Protein AF-A0A2Z5QW02-F1 (afdb_monomer)

Radius of gyration: 23.59 Å; Cα contacts (8 Å, |Δi|>4): 257; chains: 1; bounding box: 56×40×74 Å

Nearest PDB structures (foldseek):
  3ja6-assembly1_I  TM=2.446E-01  e=9.864E-01  Escherichia coli
  3zx6-assembly1_B  TM=2.345E-01  e=2.059E+00  Archaeoglobus fulgidus DSM 4304
  3ja6-assembly1_H  TM=1.864E-01  e=2.670E+00  Escherichia coli
  4wpe-assembly1_A-2  TM=1.603E-01  e=2.911E+00  Saccharomyces cerevisiae S288C

Solvent-accessible surface area (backbone atoms only — not comparable to full-atom values): 16163 Å² total; per-residue (Å²): 111,71,65,58,53,51,52,51,52,50,52,49,52,53,50,52,51,53,49,52,59,58,52,52,59,56,74,76,42,73,60,54,76,78,60,68,67,77,68,80,65,69,50,62,66,39,40,51,53,15,49,51,32,32,51,51,13,52,50,37,25,47,49,37,43,56,46,48,69,64,40,68,85,66,76,70,92,50,69,69,58,53,54,51,51,51,47,49,43,54,46,46,20,53,50,35,34,54,53,12,50,63,44,27,38,28,40,50,44,32,51,49,24,54,53,45,41,77,66,43,89,46,72,28,52,33,53,21,26,50,60,41,56,69,43,20,53,60,58,28,66,60,40,47,65,37,24,52,40,38,21,50,36,45,35,46,34,35,53,49,35,37,57,54,64,32,98,86,47,53,91,86,36,74,65,40,52,54,46,50,50,50,54,51,48,49,53,50,52,36,43,52,36,32,49,51,38,36,51,51,51,50,50,54,51,51,52,54,46,68,78,38,46,71,58,54,51,53,43,46,75,71,69,52,60,68,67,42,57,58,52,12,55,52,46,52,55,51,50,54,45,53,50,36,43,52,49,24,33,65,54,21,42,58,50,37,46,51,52,47,51,92,73,67,54,78,66,35,44,52,55,20,45,49,51,40,56,46,51,51,52,51,30,53,48,50,34,50,49,54,62,53,64,50,52,61,60,51,55,60,60,73,65,58,77,83,79,88,126

Foldseek 3Di:
DVVVVVVVVVVVVVVVVVVVVVVVVCVVPPPCVVPVPCPVPLPVVLLVQLVVLLVVLLVLLLVLVVCCVVCVVVPDDDPVVVVVSCCCSPVSSLVSNLSSLLSCLLNVQLVLLVVQCVVPPDPLSVLLSVVCNVGSNVLCVLQSLLLNLLLCLLQVLLVLLLVLPDPVHDVPDPSNVVSVVVNVVSLVSNLVSLVSSLVSLLVVVVVVCVVCVVVVVVVVVVPDDPVSVLSSSLCNNLVSNVVSSVVSNVSNNVSNCSNCVVVDDPPSNVVSNCSSVVSSVVSSVVSSVSSVVVVVVSVVVNPDDDDDD

Structure (mmCIF, N/CA/C/O backbone):
data_AF-A0A2Z5QW02-F1
#
_entry.id   AF-A0A2Z5QW02-F1
#
loop_
_atom_site.group_PDB
_atom_site.id
_atom_site.type_symbol
_atom_site.label_atom_id
_atom_site.label_alt_id
_atom_site.label_comp_id
_atom_site.label_asym_id
_atom_site.label_entity_id
_atom_site.label_seq_id
_atom_site.pdbx_PDB_ins_code
_atom_site.Cartn_x
_atom_site.Cartn_y
_atom_site.Cartn_z
_atom_site.occupancy
_atom_site.B_iso_or_equiv
_atom_site.auth_seq_id
_atom_site.auth_comp_id
_atom_site.auth_asym_id
_atom_site.auth_atom_id
_atom_site.pdbx_PDB_model_num
ATOM 1 N N . MET A 1 1 ? 27.392 -13.177 -2.350 1.00 58.38 1 MET A N 1
ATOM 2 C CA . MET A 1 1 ? 27.863 -13.243 -0.947 1.00 58.38 1 MET A CA 1
ATOM 3 C C . MET A 1 1 ? 28.277 -11.886 -0.362 1.00 58.38 1 MET A C 1
ATOM 5 O O . MET A 1 1 ? 27.680 -11.529 0.647 1.00 58.38 1 MET A O 1
ATOM 9 N N . PRO A 1 2 ? 29.176 -11.073 -0.962 1.00 77.62 2 PRO A N 1
ATOM 10 C CA . PRO 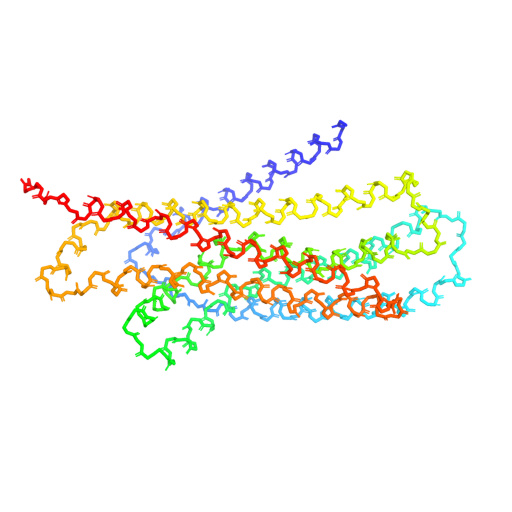A 1 2 ? 29.590 -9.795 -0.355 1.00 77.62 2 PRO A CA 1
ATOM 11 C C . PRO A 1 2 ? 28.457 -8.756 -0.275 1.00 77.62 2 PRO A C 1
ATOM 13 O O . PRO A 1 2 ? 28.342 -8.048 0.717 1.00 77.62 2 PRO A O 1
ATOM 16 N N . ILE A 1 3 ? 27.559 -8.732 -1.267 1.00 81.94 3 ILE A N 1
ATOM 17 C CA . ILE A 1 3 ? 26.395 -7.828 -1.291 1.00 81.94 3 ILE A CA 1
ATOM 18 C C . ILE A 1 3 ? 25.408 -8.142 -0.157 1.00 81.94 3 ILE A C 1
ATOM 20 O O . ILE A 1 3 ? 24.893 -7.231 0.480 1.00 81.94 3 ILE A O 1
ATOM 24 N N . VAL A 1 4 ? 25.182 -9.424 0.146 1.00 82.69 4 VAL A N 1
ATOM 25 C CA . VAL A 1 4 ? 24.254 -9.841 1.213 1.00 82.69 4 VAL A CA 1
ATOM 26 C C . VAL A 1 4 ? 24.798 -9.449 2.587 1.00 82.69 4 VAL A C 1
ATOM 28 O O . VAL A 1 4 ? 24.052 -8.934 3.415 1.00 82.69 4 VAL A O 1
ATOM 31 N N . LEU A 1 5 ? 26.106 -9.623 2.810 1.00 86.12 5 LEU A N 1
ATOM 32 C CA . LEU A 1 5 ? 26.769 -9.181 4.039 1.00 86.12 5 LEU A CA 1
ATOM 33 C C . LEU A 1 5 ? 26.753 -7.655 4.179 1.00 86.12 5 LEU A C 1
ATOM 35 O O . LEU A 1 5 ? 26.471 -7.152 5.263 1.00 86.12 5 LEU A O 1
ATOM 39 N N . ALA A 1 6 ? 26.987 -6.923 3.087 1.00 88.38 6 ALA A N 1
ATOM 40 C CA . ALA A 1 6 ? 26.898 -5.466 3.077 1.00 88.38 6 ALA A CA 1
ATOM 41 C C . ALA A 1 6 ? 25.475 -4.982 3.402 1.00 88.38 6 ALA A C 1
ATOM 43 O O . ALA A 1 6 ? 25.306 -4.139 4.281 1.00 88.38 6 ALA A O 1
ATOM 44 N N . CYS A 1 7 ? 24.445 -5.559 2.772 1.00 84.12 7 CYS A N 1
ATOM 45 C CA . CYS A 1 7 ? 23.048 -5.270 3.104 1.00 84.12 7 CYS A CA 1
ATOM 46 C C . CYS A 1 7 ? 22.738 -5.587 4.570 1.00 84.12 7 CYS A C 1
ATOM 48 O O . CYS A 1 7 ? 22.136 -4.762 5.252 1.00 84.12 7 CYS A O 1
ATOM 50 N N . GLY A 1 8 ? 23.194 -6.738 5.076 1.00 89.31 8 GLY A N 1
ATOM 51 C CA . GLY A 1 8 ? 23.021 -7.122 6.477 1.00 89.31 8 GLY A CA 1
ATOM 52 C C . GLY A 1 8 ? 23.637 -6.108 7.440 1.00 89.31 8 GLY A C 1
ATOM 53 O O . GLY A 1 8 ? 22.967 -5.661 8.369 1.00 89.31 8 GLY A O 1
ATOM 54 N N . LEU A 1 9 ? 24.876 -5.681 7.180 1.00 92.31 9 LEU A N 1
ATOM 55 C CA . LEU A 1 9 ? 25.580 -4.681 7.985 1.00 92.31 9 LEU A CA 1
ATOM 56 C C . LEU A 1 9 ? 24.867 -3.320 7.959 1.00 92.31 9 LEU A C 1
ATOM 58 O O . LEU A 1 9 ? 24.667 -2.710 9.009 1.00 92.31 9 LEU A O 1
ATOM 62 N N . VAL A 1 10 ? 24.423 -2.869 6.783 1.00 91.00 10 VAL A N 1
ATOM 63 C CA . VAL A 1 10 ? 23.661 -1.619 6.626 1.00 91.00 10 VAL A CA 1
ATOM 64 C C . VAL A 1 10 ? 22.346 -1.678 7.407 1.00 91.00 10 VAL A C 1
ATOM 66 O O . VAL A 1 10 ? 22.043 -0.753 8.161 1.00 91.00 10 VAL A O 1
ATOM 69 N N . CYS A 1 11 ? 21.589 -2.774 7.300 1.00 88.88 11 CYS A N 1
ATOM 70 C CA . CYS A 1 11 ? 20.364 -2.972 8.077 1.00 88.88 11 CYS A CA 1
ATOM 71 C C . CYS A 1 11 ? 20.628 -2.917 9.588 1.00 88.88 11 CYS A C 1
ATOM 73 O O . CYS A 1 11 ? 19.846 -2.315 10.325 1.00 88.88 11 CYS A O 1
ATOM 75 N N . LEU A 1 12 ? 21.740 -3.497 10.045 1.00 93.81 12 LEU A N 1
ATOM 76 C CA . LEU A 1 12 ? 22.132 -3.518 11.454 1.00 93.81 12 LEU A CA 1
ATOM 77 C C . LEU A 1 12 ? 22.456 -2.108 11.970 1.00 93.81 12 LEU A C 1
ATOM 79 O O . LEU A 1 12 ? 21.976 -1.716 13.033 1.00 93.81 12 LEU A O 1
ATOM 83 N N . ILE A 1 13 ? 23.183 -1.309 11.184 1.00 93.25 13 ILE A N 1
ATOM 84 C CA . ILE A 1 13 ? 23.493 0.093 11.508 1.00 93.25 13 ILE A CA 1
ATOM 85 C C . ILE A 1 13 ? 22.212 0.936 11.572 1.00 93.25 13 ILE A C 1
ATOM 87 O O . ILE A 1 13 ? 22.023 1.710 12.515 1.00 93.25 13 ILE A O 1
ATOM 91 N N . ILE A 1 14 ? 21.300 0.772 10.609 1.00 89.62 14 ILE A N 1
ATOM 92 C CA . ILE A 1 14 ? 20.012 1.485 10.592 1.00 89.62 14 ILE A CA 1
ATOM 93 C C . ILE A 1 14 ? 19.159 1.098 11.808 1.00 89.62 14 ILE A C 1
ATOM 95 O O . ILE A 1 14 ? 18.557 1.966 12.445 1.00 89.62 14 ILE A O 1
ATOM 99 N N . ALA A 1 15 ? 19.119 -0.187 12.165 1.00 89.38 15 ALA A N 1
ATOM 100 C CA . ALA A 1 15 ? 18.379 -0.664 13.330 1.00 89.38 15 ALA A CA 1
ATOM 101 C C . ALA A 1 15 ? 18.970 -0.120 14.640 1.00 89.38 15 ALA A C 1
ATOM 103 O O . ALA A 1 15 ? 18.229 0.380 15.490 1.00 89.38 15 ALA A O 1
ATOM 104 N N . ALA A 1 16 ? 20.298 -0.152 14.782 1.00 91.50 16 ALA A N 1
ATOM 105 C CA . ALA A 1 16 ? 20.999 0.357 15.956 1.00 91.50 16 ALA A CA 1
ATOM 106 C C . ALA A 1 16 ? 20.776 1.864 16.139 1.00 91.50 16 ALA A C 1
ATOM 108 O O . ALA A 1 16 ? 20.374 2.304 17.216 1.00 91.50 16 ALA A O 1
ATOM 109 N N . THR A 1 17 ? 20.956 2.652 15.075 1.00 91.69 17 THR A N 1
ATOM 110 C CA . THR A 1 17 ? 20.714 4.105 15.102 1.00 91.69 17 THR A CA 1
ATOM 111 C C . THR A 1 17 ? 19.248 4.428 15.395 1.00 91.69 17 THR A C 1
ATOM 113 O O . THR A 1 17 ? 18.969 5.257 16.259 1.00 91.69 17 THR A O 1
ATOM 116 N N . SER A 1 18 ? 18.298 3.723 14.774 1.00 86.19 18 SER A N 1
ATOM 117 C CA . SER A 1 18 ? 16.863 3.896 15.052 1.00 86.19 18 SER A CA 1
ATOM 118 C C . SER A 1 18 ? 16.505 3.592 16.510 1.00 86.19 18 SER A C 1
ATOM 120 O O . SER A 1 18 ? 15.711 4.318 17.111 1.00 86.19 18 SER A O 1
ATOM 122 N N . SER A 1 19 ? 17.107 2.551 17.096 1.00 87.00 19 SER A N 1
ATOM 123 C CA . SER A 1 19 ? 16.929 2.195 18.509 1.00 87.00 19 SER A CA 1
ATOM 124 C C . SER A 1 19 ? 17.503 3.266 19.441 1.00 87.00 19 SER A C 1
ATOM 126 O O . SER A 1 19 ? 16.819 3.714 20.360 1.00 87.00 19 SER A O 1
ATOM 128 N N . LEU A 1 20 ? 18.712 3.760 19.150 1.00 89.25 20 LEU A N 1
ATOM 129 C CA . LEU A 1 20 ? 19.366 4.842 19.896 1.00 89.25 20 LEU A CA 1
ATOM 130 C C . LEU A 1 20 ? 18.507 6.113 19.935 1.00 89.25 20 LEU A C 1
ATOM 132 O O . LEU A 1 20 ? 18.269 6.662 21.011 1.00 89.25 20 LEU A O 1
ATOM 136 N N . PHE A 1 21 ? 17.990 6.557 18.786 1.00 83.75 21 PHE A N 1
ATOM 137 C CA . PHE A 1 21 ? 17.092 7.716 18.722 1.00 83.75 21 PHE A CA 1
ATOM 138 C C . PHE A 1 21 ? 15.729 7.455 19.381 1.00 83.75 21 PHE A C 1
ATOM 140 O O . PHE A 1 21 ? 15.117 8.374 19.928 1.00 83.75 21 PHE A O 1
ATOM 147 N N . GLY A 1 22 ? 15.241 6.212 19.345 1.00 74.50 22 GLY A N 1
ATOM 148 C CA . GLY A 1 22 ? 14.014 5.813 20.034 1.00 74.50 22 GLY A CA 1
ATOM 149 C C . GLY A 1 22 ? 14.146 5.893 21.556 1.00 74.50 22 GLY A C 1
ATOM 150 O O . GLY A 1 22 ? 13.272 6.448 22.223 1.00 74.50 22 GLY A O 1
ATOM 151 N N . LEU A 1 23 ? 15.259 5.389 22.095 1.00 79.06 23 LEU A N 1
ATOM 152 C CA . LEU A 1 23 ? 15.548 5.359 23.530 1.00 79.06 23 LEU A CA 1
ATOM 153 C C . LEU A 1 23 ? 15.925 6.739 24.083 1.00 79.06 23 LEU A C 1
ATOM 155 O O . LEU A 1 23 ? 15.486 7.090 25.178 1.00 79.06 23 LEU A O 1
ATOM 159 N N . SER A 1 24 ? 16.656 7.562 23.322 1.00 74.25 24 SER A N 1
ATOM 160 C CA . SER A 1 24 ? 17.045 8.914 23.760 1.00 74.25 24 SER A CA 1
ATOM 161 C C . SER A 1 24 ? 15.845 9.842 23.978 1.00 74.25 24 SER A C 1
ATOM 163 O O . SER A 1 24 ? 15.869 10.725 24.835 1.00 74.25 24 SER A O 1
ATOM 165 N N . LYS A 1 25 ? 14.740 9.611 23.262 1.00 66.38 25 LYS A N 1
ATOM 166 C CA . LYS A 1 25 ? 13.502 10.377 23.443 1.00 66.38 25 LYS A CA 1
ATOM 167 C C . LYS A 1 25 ? 12.824 10.106 24.794 1.00 66.38 25 LYS A C 1
ATOM 169 O O . LYS A 1 25 ? 12.123 10.978 25.304 1.00 66.38 25 LYS A O 1
ATOM 174 N N . VAL A 1 26 ? 13.037 8.923 25.375 1.00 63.44 26 VAL A N 1
ATOM 175 C CA . VAL A 1 26 ? 12.457 8.511 26.666 1.00 63.44 26 VAL A CA 1
ATOM 176 C C . VAL A 1 26 ? 13.261 9.073 27.837 1.00 63.44 26 VAL A C 1
ATOM 178 O O . VAL A 1 26 ? 12.677 9.486 28.836 1.00 63.44 26 VAL A O 1
ATOM 181 N N . THR A 1 27 ? 14.584 9.165 27.705 1.00 69.56 27 THR A N 1
ATOM 182 C CA . THR A 1 27 ? 15.453 9.730 28.748 1.00 69.56 27 THR A CA 1
ATOM 183 C C . THR A 1 27 ? 15.345 11.250 28.864 1.00 69.56 27 THR A C 1
ATOM 185 O O . THR A 1 27 ? 15.481 11.779 29.963 1.00 69.56 27 THR A O 1
ATOM 188 N N . ILE A 1 28 ? 15.058 11.963 27.771 1.00 66.75 28 ILE A N 1
ATOM 189 C CA . ILE A 1 28 ? 15.053 13.438 27.758 1.00 66.75 28 ILE A CA 1
ATOM 190 C C . ILE A 1 28 ? 13.739 14.047 28.289 1.00 66.75 28 ILE A C 1
ATOM 192 O O . ILE A 1 28 ? 13.741 15.186 28.751 1.00 66.75 28 ILE A O 1
ATOM 196 N N . SER A 1 29 ? 12.606 13.330 28.271 1.00 56.34 29 SER A N 1
ATOM 197 C CA . SER A 1 29 ? 11.318 13.904 28.707 1.00 56.34 29 SER A CA 1
ATOM 198 C C . SER A 1 29 ? 10.480 12.975 29.597 1.00 56.34 29 SER A C 1
ATOM 200 O O . SER A 1 29 ? 9.437 12.470 29.173 1.00 56.34 29 SER A O 1
ATOM 202 N N . PRO A 1 30 ? 10.850 12.815 30.882 1.00 57.19 30 PRO A N 1
ATOM 203 C CA . PRO A 1 30 ? 9.999 12.132 31.859 1.00 57.19 30 PRO A CA 1
ATOM 204 C C . PRO A 1 30 ? 8.662 12.868 32.115 1.00 57.19 30 PRO A C 1
ATOM 206 O O . PRO A 1 30 ? 7.698 12.259 32.577 1.00 57.19 30 PRO A O 1
ATOM 209 N N . LEU A 1 31 ? 8.552 14.164 31.771 1.00 55.69 31 LEU A N 1
ATOM 210 C CA . LEU A 1 31 ? 7.322 14.964 31.924 1.00 55.69 31 LEU A CA 1
ATOM 211 C C . LEU A 1 31 ? 6.296 14.796 30.786 1.00 55.69 31 LEU A C 1
ATOM 213 O O . LEU A 1 31 ? 5.115 15.103 30.990 1.00 55.69 31 LEU A O 1
ATOM 217 N N . GLY A 1 32 ? 6.694 14.292 29.612 1.00 56.75 32 GLY A N 1
ATOM 218 C CA . GLY A 1 32 ? 5.764 14.024 28.504 1.00 56.75 32 GLY A CA 1
ATOM 219 C C . GLY A 1 32 ? 4.717 12.959 28.856 1.00 56.75 32 GLY A C 1
ATOM 220 O O . GLY A 1 32 ? 3.564 13.048 28.433 1.00 56.75 32 GLY A O 1
ATOM 221 N N . VAL A 1 33 ? 5.095 12.011 29.724 1.00 55.56 33 VAL A N 1
ATOM 222 C CA . VAL A 1 33 ? 4.230 10.935 30.239 1.00 55.56 33 VAL A CA 1
ATOM 223 C C . VAL A 1 33 ? 3.156 11.473 31.191 1.00 55.56 33 VAL A C 1
ATOM 225 O O . VAL A 1 33 ? 2.013 11.023 31.150 1.00 55.56 33 VAL A O 1
ATOM 228 N N . ARG A 1 34 ? 3.486 12.475 32.020 1.00 52.75 34 ARG A N 1
ATOM 229 C CA . ARG A 1 34 ? 2.547 13.059 32.997 1.00 52.75 34 ARG A CA 1
ATOM 230 C C . ARG A 1 34 ? 1.560 14.052 32.391 1.00 52.75 34 ARG A C 1
ATOM 232 O O . ARG A 1 34 ? 0.462 14.196 32.911 1.00 52.75 34 ARG A O 1
ATOM 239 N N . THR A 1 35 ? 1.929 14.729 31.306 1.00 52.81 35 THR A N 1
ATOM 240 C CA . THR A 1 35 ? 1.128 15.841 30.765 1.00 52.81 35 THR A CA 1
ATOM 241 C C . THR A 1 35 ? 0.221 15.458 29.595 1.00 52.81 35 THR A C 1
ATOM 243 O O . THR A 1 35 ? -0.580 16.292 29.186 1.00 52.81 35 THR A O 1
ATOM 246 N N . ARG A 1 36 ? 0.321 14.232 29.040 1.00 52.62 36 ARG A N 1
ATOM 247 C CA . ARG A 1 36 ? -0.354 13.832 27.778 1.00 52.62 36 ARG A CA 1
ATOM 248 C C . ARG A 1 36 ? -0.294 14.951 26.714 1.00 52.62 36 ARG A C 1
ATOM 250 O O . ARG A 1 36 ? -1.255 15.182 25.986 1.00 52.62 36 ARG A O 1
ATOM 257 N N . SER A 1 37 ? 0.823 15.682 26.653 1.00 48.38 37 SER A N 1
ATOM 258 C CA . SER A 1 37 ? 0.940 16.917 25.859 1.00 48.38 37 SER A CA 1
ATOM 259 C C . SER A 1 37 ? 1.188 16.662 24.365 1.00 48.38 37 SER A C 1
ATOM 261 O O . SER A 1 37 ? 1.195 17.592 23.559 1.00 48.38 37 SER A O 1
ATOM 263 N N . ASP A 1 38 ? 1.322 15.399 23.947 1.00 53.47 38 ASP A N 1
ATOM 264 C CA . ASP A 1 38 ? 1.329 15.038 22.530 1.00 53.47 38 ASP A CA 1
ATOM 265 C C . ASP A 1 38 ? -0.097 15.145 21.971 1.00 53.47 38 ASP A C 1
ATOM 267 O O . ASP A 1 38 ? -0.797 14.159 21.740 1.00 53.47 38 ASP A O 1
ATOM 271 N N . LYS A 1 39 ? -0.555 16.381 21.742 1.00 49.62 39 LYS A N 1
ATOM 272 C CA . LYS A 1 39 ? -1.685 16.635 20.852 1.00 49.62 39 LYS A CA 1
ATOM 273 C C . LYS A 1 39 ? -1.283 16.033 19.504 1.00 49.62 39 LYS A C 1
ATOM 275 O O . LYS A 1 39 ? -0.316 16.533 18.923 1.00 49.62 39 LYS A O 1
ATOM 280 N N . PRO A 1 40 ? -1.986 15.008 18.980 1.00 54.44 40 PRO A N 1
ATOM 281 C CA . PRO A 1 40 ? -1.662 14.416 17.691 1.00 54.44 40 PRO A CA 1
ATOM 28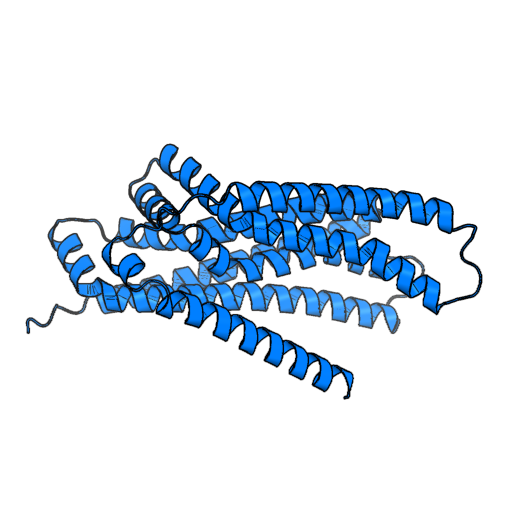2 C C . PRO A 1 40 ? -1.941 15.465 16.616 1.00 54.44 40 PRO A C 1
ATOM 284 O O . PRO A 1 40 ? -3.040 15.572 16.067 1.00 54.44 40 PRO A O 1
ATOM 287 N N . SER A 1 41 ? -0.972 16.342 16.364 1.00 58.34 41 SER A N 1
ATOM 288 C CA . SER A 1 41 ? -1.084 17.287 15.276 1.00 58.34 41 SER A CA 1
ATOM 289 C C . SER A 1 41 ? -0.921 16.468 14.008 1.00 58.34 41 SER A C 1
ATOM 291 O O . SER A 1 41 ? 0.074 15.771 13.809 1.00 58.34 41 SER A O 1
ATOM 293 N N . LEU A 1 42 ? -1.958 16.495 13.174 1.00 62.22 42 LEU A N 1
ATOM 294 C CA . LEU A 1 42 ? -1.873 16.075 11.784 1.00 62.22 42 LEU A CA 1
ATOM 295 C C . LEU A 1 42 ? -0.689 16.848 11.203 1.00 62.22 42 LEU A C 1
ATOM 297 O O . LEU A 1 42 ? -0.788 18.066 11.051 1.00 62.22 42 LEU A O 1
ATOM 301 N N . GLY A 1 43 ? 0.449 16.175 11.030 1.00 68.69 43 GLY A N 1
ATOM 302 C CA . GLY A 1 43 ? 1.739 16.806 10.785 1.00 68.69 43 GLY A CA 1
ATOM 303 C C . GLY A 1 43 ? 1.712 17.608 9.494 1.00 68.69 43 GLY A C 1
ATOM 304 O O . GLY A 1 43 ? 2.069 17.103 8.441 1.00 68.69 43 GLY A O 1
ATOM 305 N N . LYS A 1 44 ? 1.301 18.879 9.552 1.00 80.00 44 LYS A N 1
ATOM 306 C CA . LYS A 1 44 ? 1.197 19.735 8.361 1.00 80.00 44 LYS A CA 1
ATOM 307 C C . LYS A 1 44 ? 2.533 19.799 7.619 1.00 80.00 44 LYS A C 1
ATOM 309 O O . LYS A 1 44 ? 2.554 19.804 6.400 1.00 80.00 44 LYS A O 1
ATOM 314 N N . ARG A 1 45 ? 3.645 19.760 8.363 1.00 81.00 45 ARG A N 1
ATOM 315 C CA . ARG A 1 45 ? 5.001 19.675 7.809 1.00 81.00 45 ARG A CA 1
ATOM 316 C C . ARG A 1 45 ? 5.240 18.388 7.012 1.00 81.00 45 ARG A C 1
ATOM 318 O O . ARG A 1 45 ? 5.837 18.468 5.949 1.00 81.00 45 ARG A O 1
ATOM 325 N N . THR A 1 46 ? 4.758 17.231 7.478 1.00 81.19 46 THR A N 1
ATOM 326 C CA . THR A 1 46 ? 4.913 15.961 6.743 1.00 81.19 46 THR A CA 1
ATOM 327 C C . THR A 1 46 ? 4.026 15.922 5.504 1.00 81.19 46 THR A C 1
ATOM 329 O O . THR A 1 46 ? 4.450 15.389 4.487 1.00 81.19 46 THR A O 1
ATOM 332 N N . LEU A 1 47 ? 2.846 16.553 5.551 1.00 86.62 47 LEU A N 1
ATOM 333 C CA . LEU A 1 47 ? 2.002 16.745 4.371 1.00 86.62 47 LEU A CA 1
ATOM 334 C C . LEU A 1 47 ? 2.670 17.651 3.333 1.00 86.62 47 LEU A C 1
ATOM 336 O O . LEU A 1 47 ? 2.669 17.306 2.161 1.00 86.62 47 LEU A O 1
ATOM 340 N N . ILE A 1 48 ? 3.223 18.797 3.746 1.00 87.69 48 ILE A N 1
ATOM 341 C CA . ILE A 1 48 ? 3.896 19.725 2.824 1.00 87.69 48 ILE A CA 1
ATOM 342 C C . ILE A 1 48 ? 5.110 19.038 2.202 1.00 87.69 48 ILE A C 1
ATOM 344 O O . ILE A 1 48 ? 5.228 19.006 0.985 1.00 87.69 48 ILE A O 1
ATOM 348 N N . LEU A 1 49 ? 5.974 18.438 3.026 1.00 89.12 49 LEU A N 1
ATOM 349 C CA . LEU A 1 49 ? 7.174 17.751 2.552 1.00 89.12 49 LEU A CA 1
ATOM 350 C C . LEU A 1 49 ? 6.823 16.587 1.619 1.00 89.12 49 LEU A C 1
ATOM 352 O O . LEU A 1 49 ? 7.386 16.481 0.536 1.00 89.12 49 LEU A O 1
ATOM 356 N N . GLY A 1 50 ? 5.864 15.746 2.009 1.00 88.06 50 GLY A N 1
ATOM 357 C CA . GLY A 1 50 ? 5.417 14.643 1.169 1.00 88.06 50 GLY A CA 1
ATOM 358 C C . GLY A 1 50 ? 4.712 15.124 -0.101 1.00 88.06 50 GLY A C 1
ATOM 359 O O . GLY A 1 50 ? 4.901 14.532 -1.153 1.00 88.06 50 GLY A O 1
ATOM 360 N N . GLY A 1 51 ? 3.958 16.224 -0.046 1.00 90.38 51 GLY A N 1
ATOM 361 C CA . GLY A 1 51 ? 3.322 16.831 -1.217 1.00 90.38 51 GLY A CA 1
ATOM 362 C C . GLY A 1 51 ? 4.346 17.366 -2.216 1.00 90.38 51 GLY A C 1
ATOM 363 O O . GLY A 1 51 ? 4.238 17.083 -3.404 1.00 90.38 51 GLY A O 1
ATOM 364 N N . VAL A 1 52 ? 5.378 18.066 -1.734 1.00 92.44 52 VAL A N 1
ATOM 365 C CA . VAL A 1 52 ? 6.516 18.506 -2.559 1.00 92.44 52 VAL A CA 1
ATOM 366 C C . VAL A 1 52 ? 7.201 17.301 -3.188 1.00 92.44 52 VAL A C 1
ATOM 368 O O . VAL A 1 52 ? 7.433 17.288 -4.390 1.00 92.44 52 VAL A O 1
ATOM 371 N N . LEU A 1 53 ? 7.474 16.264 -2.400 1.00 91.38 53 LEU A N 1
ATOM 372 C CA . LEU A 1 53 ? 8.139 15.061 -2.878 1.00 91.38 53 LEU A CA 1
ATOM 373 C C . LEU A 1 53 ? 7.319 14.309 -3.937 1.00 91.38 53 LEU A C 1
ATOM 375 O O . LEU A 1 53 ? 7.880 13.830 -4.919 1.00 91.38 53 LEU A O 1
ATOM 379 N N . LEU A 1 54 ? 5.995 14.258 -3.766 1.00 92.25 54 LEU A N 1
ATOM 380 C CA . LEU A 1 54 ? 5.073 13.710 -4.756 1.00 92.25 54 LEU A CA 1
ATOM 381 C C . LEU A 1 54 ? 5.180 14.511 -6.054 1.00 92.25 54 LEU A C 1
ATOM 383 O O . LEU A 1 54 ? 5.426 13.929 -7.102 1.00 92.25 54 LEU A O 1
ATOM 387 N N . VAL A 1 55 ? 5.062 15.839 -5.987 1.00 93.06 55 VAL A N 1
ATOM 388 C CA . VAL A 1 55 ? 5.159 16.712 -7.167 1.00 93.06 55 VAL A CA 1
ATOM 389 C C . VAL A 1 55 ? 6.506 16.546 -7.870 1.00 93.06 55 VAL A C 1
ATOM 391 O O . VAL A 1 55 ? 6.530 16.368 -9.082 1.00 93.06 55 VAL A O 1
ATOM 394 N N . VAL A 1 56 ? 7.618 16.525 -7.131 1.00 91.81 56 VAL A N 1
ATOM 395 C CA . VAL A 1 56 ? 8.957 16.300 -7.699 1.00 91.81 56 VAL A CA 1
ATOM 396 C C . VAL A 1 56 ? 9.057 14.918 -8.345 1.00 91.81 56 VAL A C 1
ATOM 398 O O . VAL A 1 56 ? 9.610 14.806 -9.433 1.00 91.81 56 VAL A O 1
ATOM 401 N N . GLY A 1 57 ? 8.489 13.877 -7.731 1.00 89.75 57 GLY A N 1
ATOM 402 C CA . GLY A 1 57 ? 8.442 12.540 -8.322 1.00 89.75 57 GLY A CA 1
ATOM 403 C C . GLY A 1 57 ? 7.649 12.504 -9.632 1.00 89.75 57 GLY A C 1
ATOM 404 O O . GLY A 1 57 ? 8.117 11.934 -10.611 1.00 89.75 57 GLY A O 1
ATOM 405 N N . PHE A 1 58 ? 6.498 13.177 -9.697 1.00 91.00 58 PHE A N 1
ATOM 406 C CA . PHE A 1 58 ? 5.703 13.283 -10.926 1.00 91.00 58 PHE A CA 1
ATOM 407 C C . PHE A 1 58 ? 6.400 14.108 -12.014 1.00 91.00 58 PHE A C 1
ATOM 409 O O . PHE A 1 58 ? 6.416 13.699 -13.170 1.00 91.00 58 PHE A O 1
ATOM 416 N N . ILE A 1 59 ? 7.023 15.234 -11.658 1.00 89.38 59 ILE A N 1
ATOM 417 C CA . ILE A 1 59 ? 7.831 16.026 -12.598 1.00 89.38 59 ILE A CA 1
ATOM 418 C C . ILE A 1 59 ? 9.004 15.188 -13.115 1.00 89.38 59 ILE A C 1
ATOM 420 O O . ILE A 1 59 ? 9.271 15.191 -14.312 1.00 89.38 59 ILE A O 1
ATOM 424 N N . GLY A 1 60 ? 9.663 14.435 -12.231 1.00 86.25 60 GLY A N 1
ATOM 425 C CA . GLY A 1 60 ? 10.720 13.497 -12.592 1.00 86.25 60 GLY A CA 1
ATOM 426 C C . GLY A 1 60 ? 10.238 12.450 -13.593 1.00 86.25 60 GLY A C 1
ATOM 427 O O . GLY A 1 60 ? 10.893 12.249 -14.604 1.00 86.25 60 GLY A O 1
ATOM 428 N N . ALA A 1 61 ? 9.064 11.853 -13.374 1.00 86.00 61 ALA A N 1
ATOM 429 C CA . ALA A 1 61 ? 8.458 10.900 -14.305 1.00 86.00 61 ALA A CA 1
ATOM 430 C C . ALA A 1 61 ? 8.199 11.502 -15.703 1.00 86.00 61 ALA A C 1
ATOM 432 O O . ALA A 1 61 ? 8.500 10.854 -16.704 1.00 86.00 61 ALA A O 1
ATOM 433 N N . ILE A 1 62 ? 7.708 12.746 -15.780 1.00 85.31 62 ILE A N 1
ATOM 434 C CA . ILE A 1 62 ? 7.525 13.468 -17.058 1.00 85.31 62 ILE A CA 1
ATOM 435 C C . ILE A 1 62 ? 8.874 13.719 -17.728 1.00 85.31 62 ILE A C 1
ATOM 437 O O . ILE A 1 62 ? 9.041 13.464 -18.921 1.00 85.31 62 ILE A O 1
ATOM 441 N N . ALA A 1 63 ? 9.843 14.217 -16.958 1.00 82.94 63 ALA A N 1
ATOM 442 C CA . ALA A 1 63 ? 11.179 14.510 -17.453 1.00 82.94 63 ALA A CA 1
ATOM 443 C C . ALA A 1 63 ? 11.850 13.251 -18.018 1.00 82.94 63 ALA A C 1
ATOM 445 O O . ALA A 1 63 ? 12.477 13.328 -19.071 1.00 82.94 63 ALA A O 1
ATOM 446 N N . SER A 1 64 ? 11.653 12.089 -17.389 1.00 77.81 64 SER A N 1
ATOM 447 C CA . SER A 1 64 ? 12.201 10.815 -17.860 1.00 77.81 64 SER A CA 1
ATOM 448 C C . SER A 1 64 ? 11.710 10.439 -19.260 1.00 77.81 64 SER A C 1
ATOM 450 O O . SER A 1 64 ? 12.510 9.962 -20.061 1.00 77.81 64 SER A O 1
ATOM 452 N N . GLN A 1 65 ? 10.447 10.709 -19.612 1.00 71.69 65 GLN A N 1
ATOM 453 C CA . GLN A 1 65 ? 9.957 10.469 -20.978 1.00 71.69 65 GLN A CA 1
ATOM 454 C C . GLN A 1 65 ? 10.596 11.402 -22.008 1.00 71.69 65 GLN A C 1
ATOM 456 O O . GLN A 1 65 ? 11.007 10.962 -23.081 1.00 71.69 65 GLN A O 1
ATOM 461 N N . VAL A 1 66 ? 10.692 12.693 -21.683 1.00 71.44 66 VAL A N 1
ATOM 462 C CA . VAL A 1 66 ? 11.291 13.703 -22.570 1.00 71.44 66 VAL A CA 1
ATOM 463 C C . VAL A 1 66 ? 12.763 13.383 -22.816 1.00 71.44 66 VAL A C 1
ATOM 465 O O . VAL A 1 66 ? 13.222 13.415 -23.955 1.00 71.44 66 VAL A O 1
ATOM 468 N N . ILE A 1 67 ? 13.487 13.022 -21.756 1.00 71.00 67 ILE A N 1
ATOM 469 C CA . ILE A 1 67 ? 14.908 12.686 -21.822 1.00 71.00 67 ILE A CA 1
ATOM 470 C C . ILE A 1 67 ? 15.123 11.396 -22.613 1.00 71.00 67 ILE A C 1
ATOM 472 O O . ILE A 1 67 ? 16.043 11.371 -23.417 1.00 71.00 67 ILE A O 1
ATOM 476 N N . MET A 1 68 ? 14.290 10.358 -22.468 1.00 67.50 68 MET A N 1
ATOM 477 C CA . MET A 1 68 ? 14.436 9.137 -23.277 1.00 67.50 68 MET A CA 1
ATOM 478 C C . MET A 1 68 ? 14.274 9.400 -24.776 1.00 67.50 68 MET A C 1
ATOM 480 O O . MET A 1 68 ? 15.081 8.912 -25.560 1.00 67.50 68 MET A O 1
ATOM 484 N N . ASN A 1 69 ? 13.283 10.202 -25.172 1.00 67.44 69 ASN A N 1
ATOM 485 C CA . ASN A 1 69 ? 13.078 10.542 -26.583 1.00 67.44 69 ASN A CA 1
ATOM 486 C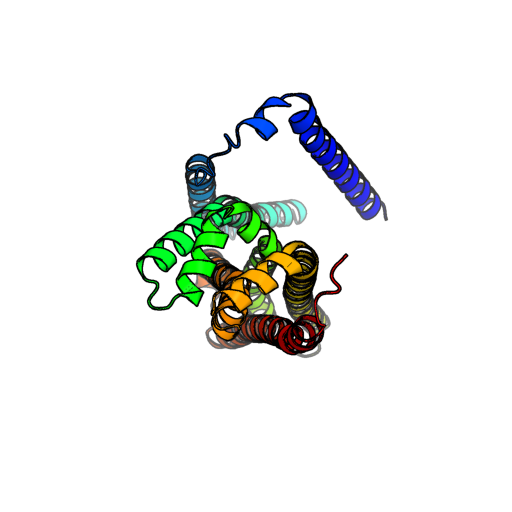 C . ASN A 1 69 ? 14.245 11.357 -27.160 1.00 67.44 69 ASN A C 1
ATOM 488 O O . ASN A 1 69 ? 14.581 11.197 -28.325 1.00 67.44 69 ASN A O 1
ATOM 492 N N . LEU A 1 70 ? 14.872 12.212 -26.346 1.00 63.06 70 LEU A N 1
ATOM 493 C CA . LEU A 1 70 ? 16.004 13.046 -26.761 1.00 63.06 70 LEU A CA 1
ATOM 494 C C . LEU A 1 70 ? 17.352 12.303 -26.688 1.00 63.06 70 LEU A C 1
ATOM 496 O O . LEU A 1 70 ? 18.281 12.600 -27.435 1.00 63.06 70 LEU A O 1
ATOM 500 N N . ALA A 1 71 ? 17.470 11.344 -25.770 1.00 61.97 71 ALA A N 1
ATOM 501 C CA . ALA A 1 71 ? 18.668 10.544 -25.558 1.00 61.97 71 ALA A CA 1
ATOM 502 C C . ALA A 1 71 ? 18.760 9.360 -26.524 1.00 61.97 71 ALA A C 1
ATOM 504 O O . ALA A 1 71 ? 19.876 8.932 -26.799 1.00 61.97 71 ALA A O 1
ATOM 505 N N . ALA A 1 72 ? 17.638 8.863 -27.065 1.00 60.53 72 ALA A N 1
ATOM 506 C CA . ALA A 1 72 ? 17.598 7.738 -28.006 1.00 60.53 72 ALA A CA 1
ATOM 507 C C . ALA A 1 72 ? 18.588 7.892 -29.180 1.00 60.53 72 ALA A C 1
ATOM 509 O O . ALA A 1 72 ? 19.212 6.910 -29.575 1.00 60.53 72 ALA A O 1
ATOM 510 N N . ASP A 1 73 ? 18.818 9.123 -29.648 1.00 60.56 73 ASP A N 1
ATOM 511 C CA . ASP A 1 73 ? 19.732 9.429 -30.758 1.00 60.56 73 ASP A CA 1
ATOM 512 C C . ASP A 1 73 ? 21.214 9.574 -30.342 1.00 60.56 73 ASP A C 1
ATOM 514 O O . ASP A 1 73 ? 22.103 9.602 -31.192 1.00 60.56 73 ASP A O 1
ATOM 518 N N . SER A 1 74 ? 21.512 9.669 -29.040 1.00 61.41 74 SER A N 1
ATOM 519 C CA . SER A 1 74 ? 22.854 9.958 -28.497 1.00 61.41 74 SER A CA 1
ATOM 520 C C . SER A 1 74 ? 23.423 8.866 -27.579 1.00 61.41 74 SER A C 1
ATOM 522 O O . SER A 1 74 ? 24.536 9.013 -27.063 1.00 61.41 74 SER A O 1
ATOM 524 N N . MET A 1 75 ? 22.714 7.744 -27.391 1.00 59.50 75 MET A N 1
ATOM 525 C CA . MET A 1 75 ? 23.155 6.633 -26.533 1.00 59.50 75 MET A CA 1
ATOM 526 C C . MET A 1 75 ? 24.244 5.773 -27.207 1.00 59.50 75 MET A C 1
ATOM 528 O O . MET A 1 75 ? 24.014 4.643 -27.630 1.00 59.50 75 MET A O 1
ATOM 532 N N . GLY A 1 76 ? 25.461 6.312 -27.299 1.00 58.31 76 GLY A N 1
ATOM 533 C CA . GLY A 1 76 ? 26.644 5.620 -27.813 1.00 58.31 76 GLY A CA 1
ATOM 534 C C . GLY A 1 76 ? 27.381 4.756 -26.772 1.00 58.31 76 GLY A C 1
ATOM 535 O O . GLY A 1 76 ? 27.782 5.232 -25.712 1.00 58.31 76 GLY A O 1
ATOM 536 N N . ALA A 1 77 ? 27.607 3.491 -27.145 1.00 60.03 77 ALA A N 1
ATOM 537 C CA . ALA A 1 77 ? 28.681 2.545 -26.778 1.00 60.03 77 ALA A CA 1
ATOM 538 C C . ALA A 1 77 ? 28.960 2.134 -25.308 1.00 60.03 77 ALA A C 1
ATOM 540 O O . ALA A 1 77 ? 29.531 1.062 -25.110 1.00 60.03 77 ALA A O 1
ATOM 541 N N . ASN A 1 78 ? 28.550 2.874 -24.271 1.00 64.44 78 ASN A N 1
ATOM 542 C CA . ASN A 1 78 ? 28.880 2.521 -22.877 1.00 64.44 78 ASN A CA 1
ATOM 543 C C . ASN A 1 78 ? 27.681 1.931 -22.112 1.00 64.44 78 ASN A C 1
ATOM 545 O O . ASN A 1 78 ? 26.945 2.650 -21.434 1.00 64.44 78 ASN A O 1
ATOM 549 N N . GLY A 1 79 ? 27.529 0.601 -22.148 1.00 66.25 79 GLY A N 1
ATOM 550 C CA . GLY A 1 79 ? 26.424 -0.122 -21.494 1.00 66.25 79 GLY A CA 1
ATOM 551 C C . GLY A 1 79 ? 26.268 0.152 -19.988 1.00 66.25 79 GLY A C 1
ATOM 552 O O . GLY A 1 79 ? 25.151 0.183 -19.482 1.00 66.25 79 GLY A O 1
ATOM 553 N N . PHE A 1 80 ? 27.360 0.446 -19.272 1.00 68.62 80 PHE A N 1
ATOM 554 C CA . PHE A 1 80 ? 27.301 0.818 -17.850 1.00 68.62 80 PHE A CA 1
ATOM 555 C C . PHE A 1 80 ? 26.628 2.182 -17.610 1.00 68.62 80 PHE A C 1
ATOM 557 O O . PHE A 1 80 ? 25.817 2.323 -16.695 1.00 68.62 80 PHE A O 1
ATOM 564 N N . VAL A 1 81 ? 26.929 3.182 -18.446 1.00 69.38 81 VAL A N 1
ATOM 565 C CA . VAL A 1 81 ? 26.332 4.524 -18.339 1.00 69.38 81 VAL A CA 1
ATOM 566 C C . VAL A 1 81 ? 24.843 4.457 -18.667 1.00 69.38 81 VAL A C 1
ATOM 568 O O . VAL A 1 81 ? 24.038 5.072 -17.977 1.00 69.38 81 VAL A O 1
ATOM 571 N N . LEU A 1 82 ? 24.467 3.642 -19.653 1.00 70.38 82 LEU A N 1
ATOM 572 C CA . LEU A 1 82 ? 23.074 3.423 -20.030 1.00 70.38 82 LEU A CA 1
ATOM 573 C C . LEU A 1 82 ? 22.250 2.826 -18.877 1.00 70.38 82 LEU A C 1
ATOM 575 O O . LEU A 1 82 ? 21.192 3.355 -18.543 1.00 70.38 82 LEU A O 1
ATOM 579 N N . VAL A 1 83 ? 22.766 1.794 -18.201 1.00 71.88 83 VAL A N 1
ATOM 580 C CA . VAL A 1 83 ? 22.102 1.194 -17.029 1.00 71.88 83 VAL A CA 1
ATOM 581 C C . VAL A 1 83 ? 21.964 2.200 -15.886 1.00 71.88 83 VAL A C 1
ATOM 583 O O . VAL A 1 83 ? 20.897 2.289 -15.281 1.00 71.88 83 VAL A O 1
ATOM 586 N N . LEU A 1 84 ? 23.006 2.989 -15.601 1.00 74.19 84 LEU A N 1
ATOM 587 C CA . LEU A 1 84 ? 22.964 4.008 -14.548 1.00 74.19 84 LEU A CA 1
ATOM 588 C C . LEU A 1 84 ? 21.933 5.104 -14.852 1.00 74.19 84 LEU A C 1
ATOM 590 O O . LEU A 1 84 ? 21.165 5.491 -13.971 1.00 74.19 84 LEU A O 1
ATOM 594 N N . VAL A 1 85 ? 21.897 5.589 -16.094 1.00 75.06 85 VAL A N 1
ATOM 595 C CA . VAL A 1 85 ? 20.954 6.626 -16.534 1.00 75.06 85 VAL A CA 1
ATOM 596 C C . VAL A 1 85 ? 19.521 6.117 -16.433 1.00 75.06 85 VAL A C 1
ATOM 598 O O . VAL A 1 85 ? 18.687 6.798 -15.841 1.00 75.06 85 VAL A O 1
ATOM 601 N N . ILE A 1 86 ? 19.239 4.901 -16.909 1.00 76.62 86 ILE A N 1
ATOM 602 C CA . ILE A 1 86 ? 17.911 4.281 -16.782 1.00 76.62 86 ILE A CA 1
ATOM 603 C C . ILE A 1 86 ? 17.544 4.097 -15.302 1.00 76.62 86 ILE A C 1
ATOM 605 O O . ILE A 1 86 ? 16.440 4.452 -14.892 1.00 76.62 86 ILE A O 1
ATOM 609 N N . ALA A 1 87 ? 18.470 3.614 -14.470 1.00 77.31 87 ALA A N 1
ATOM 610 C CA . ALA A 1 87 ? 18.221 3.407 -13.046 1.00 77.31 87 ALA A CA 1
ATOM 611 C C . ALA A 1 87 ? 17.895 4.714 -12.308 1.00 77.31 87 ALA A C 1
ATOM 613 O O . ALA A 1 87 ? 16.993 4.733 -11.474 1.00 77.31 87 ALA A O 1
ATOM 614 N N . ILE A 1 88 ? 18.580 5.818 -12.616 1.00 80.62 88 ILE A N 1
ATOM 615 C CA . ILE A 1 88 ? 18.295 7.125 -12.008 1.00 80.62 88 ILE A CA 1
ATOM 616 C C . ILE A 1 88 ? 16.988 7.701 -12.561 1.00 80.62 88 ILE A C 1
ATOM 618 O O . ILE A 1 88 ? 16.153 8.165 -11.788 1.00 80.62 88 ILE A O 1
ATOM 622 N N . MET A 1 89 ? 16.775 7.633 -13.875 1.00 79.69 89 MET A N 1
ATOM 623 C CA . MET A 1 89 ? 15.589 8.186 -14.536 1.00 79.69 89 MET A CA 1
ATOM 624 C C . MET A 1 89 ? 14.301 7.477 -14.129 1.00 79.69 89 MET A C 1
ATOM 626 O O . MET A 1 89 ? 13.279 8.135 -13.953 1.00 79.69 89 MET A O 1
ATOM 630 N N . PHE A 1 90 ? 14.324 6.157 -13.948 1.00 82.31 90 PHE A N 1
ATOM 631 C CA . PHE A 1 90 ? 13.139 5.417 -13.519 1.00 82.31 90 PHE A CA 1
ATOM 632 C C . PHE A 1 90 ? 13.079 5.251 -12.004 1.00 82.31 90 PHE A C 1
ATOM 634 O O . PHE A 1 90 ? 12.035 5.470 -11.393 1.00 82.31 90 PHE A O 1
ATOM 641 N N . GLY A 1 91 ? 14.203 4.919 -11.372 1.00 86.62 91 GLY A N 1
ATOM 642 C CA . GLY A 1 91 ? 14.260 4.626 -9.944 1.00 86.62 91 GLY A CA 1
ATOM 643 C C . GLY A 1 91 ? 14.040 5.851 -9.062 1.00 86.62 91 GLY A C 1
ATOM 644 O O . GLY A 1 91 ? 13.350 5.737 -8.050 1.00 86.62 91 GLY A O 1
ATOM 645 N N . LEU A 1 92 ? 14.565 7.027 -9.433 1.00 88.12 92 LEU A N 1
ATOM 646 C CA . LEU A 1 92 ? 14.419 8.229 -8.608 1.00 88.12 92 LEU A CA 1
ATOM 647 C C . LEU A 1 92 ? 12.946 8.680 -8.507 1.00 88.12 92 LEU A C 1
ATOM 649 O O . LEU A 1 92 ? 12.470 8.806 -7.379 1.00 88.12 92 LEU A O 1
ATOM 653 N N . PRO A 1 93 ? 12.170 8.850 -9.600 1.00 89.31 93 PRO A N 1
ATOM 654 C CA . PRO A 1 93 ? 10.743 9.191 -9.507 1.00 89.31 93 PRO A CA 1
ATOM 655 C C . PRO A 1 93 ? 9.919 8.205 -8.670 1.00 89.31 93 PRO A C 1
ATOM 657 O O . PRO A 1 93 ? 9.106 8.618 -7.83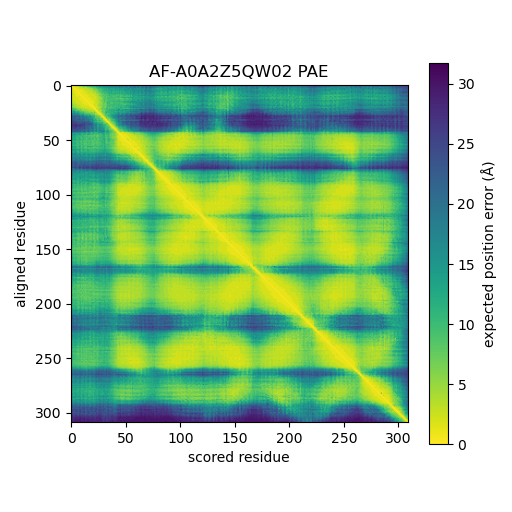5 1.00 89.31 93 PRO A O 1
ATOM 660 N N . ILE A 1 94 ? 10.156 6.902 -8.850 1.00 90.56 94 ILE A N 1
ATOM 661 C CA . ILE A 1 94 ? 9.480 5.833 -8.101 1.00 90.56 94 ILE A CA 1
ATOM 662 C C . ILE A 1 94 ? 9.811 5.943 -6.609 1.00 90.56 94 ILE A C 1
ATOM 664 O O . ILE A 1 94 ? 8.917 5.921 -5.764 1.00 90.56 94 ILE A O 1
ATOM 668 N N . LEU A 1 95 ? 11.090 6.118 -6.270 1.00 91.31 95 LEU A N 1
ATOM 669 C CA . LEU A 1 95 ? 11.539 6.246 -4.885 1.00 91.31 95 LEU A CA 1
ATOM 670 C C . LEU A 1 95 ? 10.935 7.479 -4.205 1.00 91.31 95 LEU A C 1
ATOM 672 O O . LEU A 1 95 ? 10.428 7.380 -3.086 1.00 91.31 95 LEU A O 1
ATOM 676 N N . LEU A 1 96 ? 10.970 8.636 -4.875 1.00 92.31 96 LEU A N 1
ATOM 677 C CA . LEU A 1 96 ? 10.425 9.882 -4.335 1.00 92.31 96 LEU A CA 1
ATOM 678 C C . LEU A 1 96 ? 8.918 9.748 -4.091 1.00 92.31 96 LEU A C 1
ATOM 680 O O . LEU A 1 96 ? 8.431 10.109 -3.022 1.00 92.31 96 LEU A O 1
ATOM 684 N N . THR A 1 97 ? 8.172 9.168 -5.029 1.00 92.06 97 THR A N 1
ATOM 685 C CA . THR A 1 97 ? 6.723 8.991 -4.860 1.00 92.06 97 THR A CA 1
ATOM 686 C C . THR A 1 97 ? 6.352 7.952 -3.804 1.00 92.06 97 THR A C 1
ATOM 688 O O . THR A 1 97 ? 5.433 8.211 -3.025 1.00 92.06 97 THR A O 1
ATOM 691 N N . MET A 1 98 ? 7.086 6.842 -3.667 1.00 92.12 98 MET A N 1
ATOM 692 C CA . MET A 1 98 ? 6.889 5.909 -2.545 1.00 92.12 98 MET A CA 1
ATOM 693 C C . MET A 1 98 ? 7.140 6.583 -1.195 1.00 92.12 98 MET A C 1
ATOM 695 O O . MET A 1 98 ? 6.326 6.474 -0.275 1.00 92.12 98 MET A O 1
ATOM 699 N N . LEU A 1 99 ? 8.237 7.333 -1.080 1.00 91.31 99 LEU A N 1
ATOM 700 C CA . LEU A 1 99 ? 8.556 8.073 0.137 1.00 91.31 99 LEU A CA 1
ATOM 701 C C . LEU A 1 99 ? 7.497 9.152 0.425 1.00 91.31 99 LEU A C 1
ATOM 703 O O . LEU A 1 99 ? 7.133 9.376 1.581 1.00 91.31 99 LEU A O 1
ATOM 707 N N . ALA A 1 100 ? 6.932 9.772 -0.612 1.00 91.81 100 ALA A N 1
ATOM 708 C CA . ALA A 1 100 ? 5.838 10.724 -0.471 1.00 91.81 100 ALA A CA 1
ATOM 709 C C . ALA A 1 100 ? 4.576 10.062 0.094 1.00 91.81 100 ALA A C 1
ATOM 711 O O . ALA A 1 100 ? 3.967 10.604 1.020 1.00 91.81 100 ALA A O 1
ATOM 712 N N . VAL A 1 101 ? 4.209 8.880 -0.413 1.00 91.56 101 VAL A N 1
ATOM 713 C CA . VAL A 1 101 ? 3.074 8.096 0.097 1.00 91.56 101 VAL A CA 1
ATOM 714 C C . VAL A 1 101 ? 3.265 7.773 1.582 1.00 91.56 101 VAL A C 1
ATOM 716 O O . VAL A 1 101 ? 2.323 7.958 2.353 1.00 91.56 101 VAL A O 1
ATOM 719 N N . ASP A 1 102 ? 4.471 7.389 2.017 1.00 90.88 102 ASP A N 1
ATOM 720 C CA . ASP A 1 102 ? 4.735 7.107 3.437 1.00 90.88 102 ASP A CA 1
ATOM 721 C C . ASP A 1 102 ? 4.616 8.349 4.335 1.00 90.88 102 ASP A C 1
ATOM 723 O O . ASP A 1 102 ? 3.984 8.310 5.396 1.00 90.88 102 ASP A O 1
ATOM 727 N N . LEU A 1 103 ? 5.153 9.487 3.888 1.00 88.69 103 LEU A N 1
ATOM 728 C CA . LEU A 1 103 ? 5.084 10.753 4.628 1.00 88.69 103 LEU A CA 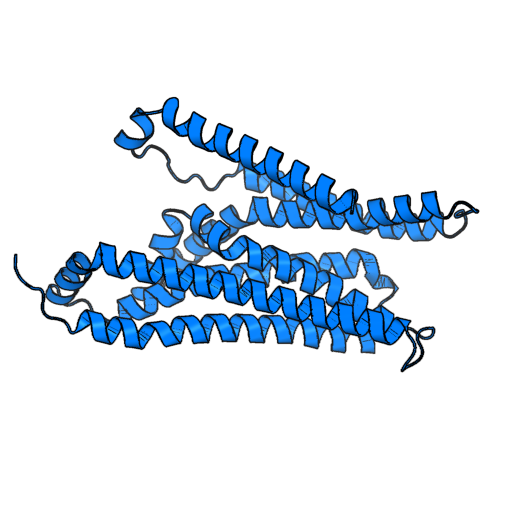1
ATOM 729 C C . LEU A 1 103 ? 3.657 11.306 4.735 1.00 88.69 103 LEU A C 1
ATOM 731 O O . LEU A 1 103 ? 3.271 11.862 5.773 1.00 88.69 103 LEU A O 1
ATOM 735 N N . ILE A 1 104 ? 2.881 11.181 3.658 1.00 90.62 104 ILE A N 1
ATOM 736 C CA . ILE A 1 104 ? 1.515 11.703 3.555 1.00 90.62 104 ILE A CA 1
ATOM 737 C C . ILE A 1 104 ? 0.512 10.771 4.249 1.00 90.62 104 ILE A C 1
ATOM 739 O O . ILE A 1 104 ? -0.489 11.242 4.798 1.00 90.62 104 ILE A O 1
ATOM 743 N N . GLY A 1 105 ? 0.768 9.463 4.267 1.00 89.31 105 GLY A N 1
ATOM 744 C CA . GLY A 1 105 ? -0.205 8.446 4.658 1.00 89.31 105 GLY A CA 1
ATOM 745 C C . GLY A 1 105 ? -0.820 8.653 6.044 1.00 89.31 105 GLY A C 1
ATOM 746 O O . GLY A 1 105 ? -2.042 8.617 6.199 1.00 89.31 105 GLY A O 1
ATOM 747 N N . GLY A 1 106 ? -0.009 8.998 7.050 1.00 89.62 106 GLY A N 1
ATOM 748 C CA . GLY A 1 106 ? -0.506 9.315 8.397 1.00 89.62 106 GLY A CA 1
ATOM 749 C C . GLY A 1 106 ? -1.459 10.516 8.440 1.00 89.62 106 GLY A C 1
ATOM 750 O O . GLY A 1 106 ? -2.430 10.517 9.202 1.00 89.62 106 GLY A O 1
ATOM 751 N N . PHE A 1 107 ? -1.222 11.530 7.603 1.00 90.12 107 PHE A N 1
ATOM 752 C CA . PHE A 1 107 ? -2.128 12.671 7.466 1.00 90.12 107 PHE A CA 1
ATOM 753 C C . PHE A 1 107 ? -3.424 12.264 6.761 1.00 90.12 107 PHE A C 1
ATOM 755 O O . PHE A 1 107 ? -4.504 12.627 7.227 1.00 90.12 107 PHE A O 1
ATOM 762 N N . VAL A 1 108 ? -3.335 11.488 5.677 1.00 91.44 108 VAL A N 1
ATOM 763 C CA . VAL A 1 108 ? -4.501 11.052 4.890 1.00 91.44 108 VAL A CA 1
ATOM 764 C C . VAL A 1 108 ? -5.422 10.158 5.712 1.00 91.44 108 VAL A C 1
ATOM 766 O O . VAL A 1 108 ? -6.630 10.390 5.714 1.00 91.44 108 VAL A O 1
ATOM 769 N N . VAL A 1 109 ? -4.881 9.214 6.488 1.00 92.25 109 VAL A N 1
ATOM 770 C CA . VAL A 1 109 ? -5.672 8.385 7.416 1.00 92.25 109 VAL A CA 1
ATOM 771 C C . VAL A 1 109 ? -6.408 9.258 8.434 1.00 92.25 109 VAL A C 1
ATOM 773 O O . VAL A 1 109 ? -7.598 9.060 8.684 1.00 92.25 109 VAL A O 1
ATOM 776 N N . GLY A 1 110 ? -5.735 10.266 8.994 1.00 90.56 110 GLY A N 1
ATOM 777 C CA . GLY A 1 110 ? -6.353 11.184 9.947 1.00 90.56 110 GLY A CA 1
ATOM 778 C C . GLY A 1 110 ? -7.412 12.100 9.322 1.00 90.56 110 GLY A C 1
ATOM 779 O O . GLY A 1 110 ? -8.470 12.316 9.918 1.00 90.56 110 GLY A O 1
ATOM 780 N N . LEU A 1 111 ? -7.178 12.603 8.106 1.00 90.94 111 LEU A N 1
ATOM 781 C CA . LEU A 1 111 ? -8.165 13.375 7.348 1.00 90.94 111 LEU A CA 1
ATOM 782 C C . LEU A 1 111 ? -9.395 12.522 7.024 1.00 90.94 111 LEU A C 1
ATOM 784 O O . LEU A 1 111 ? -10.524 12.953 7.262 1.00 90.94 111 LEU A O 1
ATOM 788 N N . TYR A 1 112 ? -9.185 11.296 6.553 1.00 91.62 112 TYR A N 1
ATOM 789 C CA . TYR A 1 112 ? -10.254 10.350 6.259 1.00 91.62 112 TYR A CA 1
ATOM 790 C C . TYR A 1 112 ? -11.089 10.021 7.491 1.00 91.62 112 TYR A C 1
ATOM 792 O O . TYR A 1 112 ? -12.317 10.107 7.439 1.00 91.62 112 TYR A O 1
ATOM 800 N N . ALA A 1 113 ? -10.444 9.727 8.621 1.00 90.94 113 ALA A N 1
ATOM 801 C CA . ALA A 1 113 ? -11.145 9.485 9.874 1.00 90.94 113 ALA A CA 1
ATOM 802 C C . ALA A 1 113 ? -11.954 10.720 10.309 1.00 90.94 113 ALA A C 1
ATOM 804 O O . ALA A 1 113 ? -13.101 10.585 10.727 1.00 90.94 113 ALA A O 1
ATOM 805 N N . ARG A 1 114 ? -11.428 11.940 10.127 1.00 91.25 114 ARG A N 1
ATOM 806 C CA . ARG A 1 114 ? -12.151 13.187 10.433 1.00 91.25 114 ARG A CA 1
ATOM 807 C C . ARG A 1 114 ? -13.390 13.375 9.554 1.00 91.25 114 ARG A C 1
ATOM 809 O O . ARG A 1 114 ? -14.443 13.744 10.075 1.00 91.25 114 ARG A O 1
ATOM 816 N N . ILE A 1 115 ? -13.282 13.120 8.250 1.00 91.12 115 ILE A N 1
ATOM 817 C CA . ILE A 1 115 ? -14.418 13.182 7.315 1.00 91.12 115 ILE A CA 1
ATOM 818 C C . ILE A 1 115 ? -15.469 12.138 7.705 1.00 91.12 115 ILE A C 1
ATOM 820 O O . ILE A 1 115 ? -16.654 12.460 7.818 1.00 91.12 115 ILE A O 1
ATOM 824 N N . ARG A 1 116 ? -15.034 10.904 7.976 1.00 89.69 116 ARG A N 1
ATOM 825 C CA . ARG A 1 116 ? -15.917 9.791 8.340 1.00 89.69 116 ARG A CA 1
ATOM 826 C C . ARG A 1 116 ? -16.599 9.973 9.693 1.00 89.69 116 ARG A C 1
ATOM 828 O O . ARG A 1 116 ? -17.761 9.607 9.802 1.00 89.69 116 ARG A O 1
ATOM 835 N N . VAL A 1 117 ? -15.959 10.594 10.689 1.00 91.31 117 VAL A N 1
ATOM 836 C CA . VAL A 1 117 ? -16.629 10.955 11.956 1.00 91.31 117 VAL A CA 1
ATOM 837 C C . VAL A 1 117 ? -17.768 11.945 11.718 1.00 91.31 117 VAL A C 1
ATOM 839 O O . VAL A 1 117 ? -18.829 11.791 12.313 1.00 91.31 117 VAL A O 1
ATOM 842 N N . ARG A 1 118 ? -17.579 12.942 10.843 1.00 90.00 118 ARG A N 1
ATOM 843 C CA . ARG A 1 118 ? -18.618 13.945 10.537 1.00 90.00 118 ARG A CA 1
ATOM 844 C C . ARG A 1 118 ? -19.789 13.380 9.735 1.00 90.00 118 ARG A C 1
ATOM 846 O O . ARG A 1 118 ? -20.892 13.896 9.833 1.00 90.00 118 ARG A O 1
ATOM 853 N N . THR A 1 119 ? -19.547 12.337 8.947 1.00 89.06 119 THR A N 1
ATOM 854 C CA . THR A 1 119 ? -20.557 11.685 8.097 1.00 89.06 119 THR A CA 1
ATOM 855 C C . THR A 1 119 ? -21.110 10.388 8.695 1.00 89.06 119 THR A C 1
ATOM 857 O O . THR A 1 119 ? -21.928 9.719 8.064 1.00 89.06 119 THR A O 1
ATOM 860 N N . ALA A 1 120 ? -20.684 10.009 9.905 1.00 87.12 120 ALA A N 1
ATOM 861 C CA . ALA A 1 120 ? -21.083 8.763 10.547 1.00 87.12 120 ALA A CA 1
ATOM 862 C C . ALA A 1 120 ? -22.580 8.766 10.891 1.00 87.12 120 ALA A C 1
ATOM 864 O O . ALA A 1 120 ? -23.041 9.572 11.693 1.00 87.12 120 ALA A O 1
ATOM 865 N N . ARG A 1 121 ? -23.324 7.811 10.321 1.00 86.62 121 ARG A N 1
ATOM 866 C CA . ARG A 1 121 ? -24.759 7.603 10.594 1.00 86.62 121 ARG A CA 1
ATOM 867 C C . ARG A 1 121 ? -25.038 6.486 11.602 1.00 86.62 121 ARG A C 1
ATOM 869 O O . ARG A 1 121 ? -26.181 6.286 11.984 1.00 86.62 121 ARG A O 1
ATOM 876 N N . THR A 1 122 ? -24.009 5.741 12.022 1.00 88.19 122 THR A N 1
ATOM 877 C CA . THR A 1 122 ? -24.151 4.634 12.983 1.00 88.19 122 THR A CA 1
ATOM 878 C C . THR A 1 122 ? -23.208 4.805 14.179 1.00 88.19 122 THR A C 1
ATOM 880 O O . THR A 1 122 ? -22.081 5.294 14.005 1.00 88.19 122 THR A O 1
ATOM 883 N N . PRO A 1 123 ? -23.604 4.356 15.385 1.00 84.62 123 PRO A N 1
ATOM 884 C CA . PRO A 1 123 ? -22.756 4.442 16.574 1.00 84.62 123 PRO A CA 1
ATOM 885 C C . PRO A 1 123 ? -21.445 3.660 16.404 1.00 84.62 123 PRO A C 1
ATOM 887 O O . PRO A 1 123 ? -20.383 4.151 16.781 1.00 84.62 123 PRO A O 1
ATOM 890 N N . ALA A 1 124 ? -21.485 2.498 15.738 1.00 85.19 124 ALA A N 1
ATOM 891 C CA . ALA A 1 124 ? -20.296 1.696 15.444 1.00 85.19 124 ALA A CA 1
ATOM 892 C C . ALA A 1 124 ? -19.268 2.466 14.598 1.00 85.19 124 ALA A C 1
ATOM 894 O O . ALA A 1 124 ? -18.083 2.472 14.925 1.00 85.19 124 ALA A O 1
ATOM 895 N N . THR A 1 125 ? -19.715 3.149 13.535 1.00 87.06 125 THR A N 1
ATOM 896 C CA . THR A 1 125 ? -18.824 3.960 1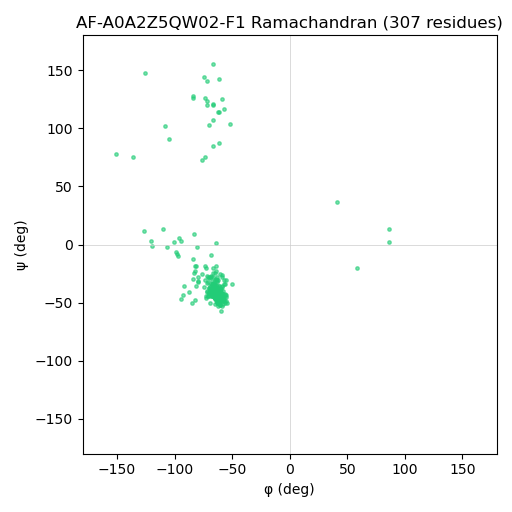2.687 1.00 87.06 125 THR A CA 1
ATOM 897 C C . THR A 1 125 ? -18.230 5.138 13.450 1.00 87.06 125 THR A C 1
ATOM 899 O O . THR A 1 125 ? -17.041 5.418 13.321 1.00 87.06 125 THR A O 1
ATOM 902 N N . LEU A 1 126 ? -19.031 5.812 14.277 1.00 88.44 126 LEU A N 1
ATOM 903 C CA . LEU A 1 126 ? -18.574 6.980 15.021 1.00 88.44 126 LEU A CA 1
ATOM 904 C C . LEU A 1 126 ? -17.520 6.598 16.067 1.00 88.44 126 LEU A C 1
ATOM 906 O O . LEU A 1 126 ? -16.492 7.268 16.166 1.00 88.44 126 LEU A O 1
ATOM 910 N N . LEU A 1 127 ? -17.737 5.498 16.794 1.00 87.00 127 LEU A N 1
ATOM 911 C CA . LEU A 1 127 ? -16.766 4.957 17.747 1.00 87.00 127 LEU A CA 1
ATOM 912 C C . LEU A 1 127 ? -15.461 4.550 17.050 1.00 87.00 127 LEU A C 1
ATOM 914 O O . LEU A 1 127 ? -14.388 4.955 17.495 1.00 87.00 127 LEU A O 1
ATOM 918 N N . ALA A 1 128 ? -15.552 3.823 15.933 1.00 87.06 128 ALA A N 1
ATOM 919 C CA . ALA A 1 128 ? -14.388 3.340 15.192 1.00 87.06 128 ALA A CA 1
ATOM 920 C C . ALA A 1 128 ? -13.488 4.478 14.684 1.00 87.06 128 ALA A C 1
ATOM 922 O O . ALA A 1 128 ? -12.271 4.473 14.875 1.00 87.06 128 ALA A O 1
ATOM 923 N N . TYR A 1 129 ? -14.069 5.495 14.046 1.00 90.19 129 TYR A N 1
ATOM 924 C CA . TYR A 1 129 ? -13.263 6.585 13.498 1.00 90.19 129 TYR A CA 1
ATOM 925 C C . TYR A 1 129 ? -12.776 7.562 14.573 1.00 90.19 129 TYR A C 1
ATOM 927 O O . TYR A 1 129 ? -11.712 8.156 14.399 1.00 90.19 129 TYR A O 1
ATOM 935 N N . ARG A 1 130 ? -13.469 7.684 15.716 1.00 90.12 130 ARG A N 1
ATOM 936 C CA . ARG A 1 130 ? -12.932 8.411 16.879 1.00 90.12 130 ARG A CA 1
ATOM 937 C C . ARG A 1 130 ? -11.706 7.720 17.473 1.00 90.12 130 ARG A C 1
ATOM 939 O O . ARG A 1 130 ? -10.753 8.422 17.788 1.00 90.12 130 ARG A O 1
ATOM 946 N N . SER A 1 131 ? -11.679 6.385 17.550 1.00 87.25 131 SER A N 1
ATOM 947 C CA . SER A 1 131 ? -10.473 5.675 18.005 1.00 87.25 131 SER A CA 1
ATOM 948 C C . SER A 1 131 ? -9.303 5.814 17.029 1.00 87.25 131 SER A C 1
ATOM 950 O O . SER A 1 131 ? -8.163 5.940 17.458 1.00 87.25 131 SER A O 1
ATOM 952 N N . ILE A 1 132 ? -9.560 5.871 15.715 1.00 87.50 132 ILE A N 1
ATOM 953 C CA . ILE A 1 132 ? -8.496 6.139 14.729 1.00 87.50 132 ILE A CA 1
ATOM 954 C C . ILE A 1 132 ? -7.943 7.567 14.888 1.00 87.50 132 ILE A C 1
ATOM 956 O O . ILE A 1 132 ? -6.736 7.779 14.778 1.00 87.50 132 ILE A O 1
ATOM 960 N N . LEU A 1 133 ? -8.804 8.553 15.169 1.00 88.31 133 LEU A N 1
ATOM 961 C CA . LEU A 1 133 ? -8.391 9.948 15.373 1.00 88.31 133 LEU A CA 1
ATOM 962 C C . LEU A 1 133 ? -7.535 10.168 16.623 1.00 88.31 133 LEU A C 1
ATOM 964 O O . LEU A 1 133 ? -6.827 11.173 16.679 1.00 88.31 133 LEU A O 1
ATOM 968 N N . GLU A 1 134 ? -7.575 9.253 17.591 1.00 87.00 134 GLU A N 1
ATOM 969 C CA . GLU A 1 134 ? -6.708 9.305 18.771 1.00 87.00 134 GLU A CA 1
ATOM 970 C C . GLU A 1 134 ? -5.229 9.151 18.381 1.00 87.00 134 GLU A C 1
ATOM 972 O O . GLU A 1 134 ? -4.371 9.841 18.925 1.00 87.00 134 GLU A O 1
ATOM 977 N N . SER A 1 135 ? -4.918 8.312 17.382 1.00 86.38 135 SER A N 1
ATOM 978 C CA . SER A 1 135 ? -3.550 8.152 16.867 1.00 86.38 135 SER A CA 1
ATOM 979 C C . SER A 1 135 ? -3.501 7.741 15.378 1.00 86.38 135 SER A C 1
ATOM 981 O O . SER A 1 135 ? -3.190 6.596 15.036 1.00 86.38 135 SER A O 1
ATOM 983 N N . PRO A 1 136 ? -3.718 8.681 14.434 1.00 87.25 136 PRO A N 1
ATOM 984 C CA . PRO A 1 136 ? -3.791 8.352 13.006 1.00 87.25 136 PRO A CA 1
ATOM 985 C C . PRO A 1 136 ? -2.464 7.823 12.442 1.00 87.25 136 PRO A C 1
ATOM 987 O O . PRO A 1 136 ? -2.455 6.983 11.545 1.00 87.25 136 PRO A O 1
ATOM 990 N N . ARG A 1 137 ? -1.327 8.265 12.999 1.00 85.94 137 ARG A N 1
ATOM 991 C CA . ARG A 1 137 ? 0.002 7.783 12.596 1.00 85.94 137 ARG A CA 1
ATOM 992 C C . ARG A 1 137 ? 0.218 6.312 12.953 1.00 85.94 137 ARG A C 1
ATOM 994 O O . ARG A 1 137 ? 0.867 5.602 12.192 1.00 85.94 137 ARG A O 1
ATOM 1001 N N . THR A 1 138 ? -0.325 5.855 14.077 1.00 85.94 138 THR A N 1
ATOM 1002 C CA . THR A 1 138 ? -0.249 4.448 14.491 1.00 85.94 138 THR A CA 1
ATOM 1003 C C . THR A 1 138 ? -1.091 3.579 13.565 1.00 85.94 138 THR A C 1
ATOM 1005 O O . THR A 1 138 ? -0.604 2.563 13.078 1.00 85.94 138 THR A O 1
ATOM 1008 N N . ALA A 1 139 ? -2.307 4.034 13.239 1.00 88.75 139 ALA A N 1
ATOM 1009 C CA . ALA A 1 139 ? -3.167 3.362 12.269 1.00 88.75 139 ALA A CA 1
ATOM 1010 C C . ALA A 1 139 ? -2.514 3.270 10.877 1.00 88.75 139 ALA A C 1
ATOM 1012 O O . ALA A 1 139 ? -2.561 2.211 10.264 1.00 88.75 139 ALA A O 1
ATOM 1013 N N . TRP A 1 140 ? -1.842 4.330 10.400 1.00 91.19 140 TRP A N 1
ATOM 1014 C CA . TRP A 1 140 ? -1.055 4.278 9.157 1.00 91.19 140 TRP A CA 1
ATOM 1015 C C . TRP A 1 140 ? 0.085 3.261 9.231 1.00 91.19 140 TRP A C 1
ATOM 1017 O O . TRP A 1 140 ? 0.200 2.410 8.356 1.00 91.19 140 TRP A O 1
ATOM 1027 N N . ARG A 1 141 ? 0.910 3.307 10.285 1.00 89.44 141 ARG A N 1
ATOM 1028 C CA . ARG A 1 141 ? 2.059 2.395 10.444 1.00 89.44 141 ARG A CA 1
ATOM 1029 C C . ARG A 1 141 ? 1.658 0.922 10.468 1.00 89.44 141 ARG A C 1
ATOM 1031 O O . ARG A 1 141 ? 2.462 0.081 10.091 1.00 89.44 141 ARG A O 1
ATOM 1038 N N . GLN A 1 142 ? 0.439 0.613 10.904 1.00 87.81 142 GLN A N 1
ATOM 1039 C CA . GLN A 1 142 ? -0.084 -0.751 10.885 1.00 87.81 142 GLN A CA 1
ATOM 1040 C C . GLN A 1 142 ? -0.297 -1.286 9.459 1.00 87.81 142 GLN A C 1
ATOM 1042 O O . GLN A 1 142 ? -0.221 -2.491 9.247 1.00 87.81 142 GLN A O 1
ATOM 1047 N N . VAL A 1 143 ? -0.560 -0.408 8.486 1.00 90.38 143 VAL A N 1
ATOM 1048 C CA . VAL A 1 143 ? -0.919 -0.779 7.105 1.00 90.38 143 VAL A CA 1
ATOM 1049 C C . VAL A 1 143 ? 0.060 -0.244 6.051 1.00 90.38 143 VAL A C 1
ATOM 1051 O O . VAL A 1 143 ? -0.105 -0.529 4.867 1.00 90.38 143 VAL A O 1
ATOM 1054 N N . SER A 1 144 ? 1.096 0.503 6.443 1.00 90.38 144 SER A N 1
ATOM 1055 C CA . SER A 1 144 ? 2.034 1.142 5.507 1.00 90.38 144 SER A CA 1
ATOM 1056 C C . SER A 1 144 ? 2.813 0.131 4.663 1.00 90.38 144 SER A C 1
ATOM 1058 O O . SER A 1 144 ? 3.072 0.386 3.492 1.00 90.38 144 SER A O 1
ATOM 1060 N N . GLY A 1 145 ? 3.111 -1.055 5.206 1.00 89.31 145 GLY A N 1
ATOM 1061 C CA . GLY A 1 145 ? 3.722 -2.145 4.438 1.00 89.31 145 GLY A CA 1
ATOM 1062 C C . GLY A 1 145 ? 2.865 -2.570 3.240 1.00 89.31 145 GLY A C 1
ATOM 1063 O O . GLY A 1 145 ? 3.385 -2.715 2.137 1.00 89.31 145 GLY A O 1
ATOM 1064 N N . VAL A 1 146 ? 1.545 -2.672 3.436 1.00 91.81 146 VAL A N 1
ATOM 1065 C CA . VAL A 1 146 ? 0.581 -2.958 2.360 1.00 91.81 146 VAL A CA 1
ATOM 1066 C C . VAL A 1 146 ? 0.485 -1.797 1.376 1.00 91.81 146 VAL A C 1
ATOM 1068 O O . VAL A 1 146 ? 0.342 -2.027 0.177 1.00 91.81 146 VAL A O 1
ATOM 1071 N N . ALA A 1 147 ? 0.613 -0.553 1.846 1.00 92.62 147 ALA A N 1
ATOM 1072 C CA . ALA A 1 147 ? 0.676 0.613 0.967 1.00 92.62 147 ALA A CA 1
ATOM 1073 C C . ALA A 1 147 ? 1.800 0.474 -0.063 1.00 92.62 147 ALA A C 1
ATOM 1075 O O . ALA A 1 147 ? 1.577 0.695 -1.253 1.00 92.62 147 ALA A O 1
ATOM 1076 N N . MET A 1 148 ? 2.993 0.105 0.405 1.00 92.50 148 MET A N 1
ATOM 1077 C CA . MET A 1 148 ? 4.198 0.031 -0.418 1.00 92.50 148 MET A CA 1
ATOM 1078 C C . MET A 1 148 ? 4.135 -1.134 -1.399 1.00 92.50 148 MET A C 1
ATOM 1080 O O . MET A 1 148 ? 4.419 -0.953 -2.579 1.00 92.50 148 MET A O 1
ATOM 1084 N N . THR A 1 149 ? 3.701 -2.311 -0.950 1.00 92.88 149 THR A N 1
ATOM 1085 C CA . THR A 1 149 ? 3.557 -3.477 -1.835 1.00 92.88 149 THR A CA 1
ATOM 1086 C C . THR A 1 149 ? 2.447 -3.286 -2.862 1.00 92.88 149 THR A C 1
ATOM 1088 O O . THR A 1 149 ? 2.638 -3.633 -4.021 1.00 92.88 149 THR A O 1
ATOM 1091 N N . THR A 1 150 ? 1.329 -2.656 -2.486 1.00 92.06 150 THR A N 1
ATOM 1092 C CA . THR A 1 150 ? 0.255 -2.292 -3.427 1.00 92.06 150 THR A CA 1
ATOM 1093 C C . THR A 1 150 ? 0.741 -1.260 -4.442 1.00 92.06 150 THR A C 1
ATOM 1095 O O . THR A 1 150 ? 0.424 -1.383 -5.619 1.00 92.06 150 THR A O 1
ATOM 1098 N N . PHE A 1 151 ? 1.527 -0.266 -4.017 1.00 93.25 151 PHE A N 1
ATOM 1099 C CA . PHE A 1 151 ? 2.119 0.719 -4.924 1.00 93.25 151 PHE A CA 1
ATOM 1100 C C . PHE A 1 151 ? 3.041 0.043 -5.944 1.00 93.25 151 PHE A C 1
ATOM 1102 O O . PHE A 1 151 ? 2.868 0.232 -7.145 1.00 93.25 151 PHE A O 1
ATOM 1109 N N . ILE A 1 152 ? 3.976 -0.790 -5.469 1.00 91.94 152 ILE A N 1
ATOM 1110 C CA . ILE A 1 152 ? 4.898 -1.532 -6.336 1.00 91.94 152 ILE A CA 1
ATOM 1111 C C . ILE A 1 152 ? 4.110 -2.433 -7.284 1.00 91.94 152 ILE A C 1
ATOM 1113 O O . ILE A 1 152 ? 4.401 -2.439 -8.470 1.00 91.94 152 ILE A O 1
ATOM 1117 N N . ALA A 1 153 ? 3.095 -3.154 -6.805 1.00 90.12 153 ALA A N 1
ATOM 1118 C CA . ALA A 1 153 ? 2.290 -4.022 -7.657 1.00 90.12 153 ALA A CA 1
ATOM 1119 C C . ALA A 1 153 ? 1.502 -3.251 -8.721 1.00 90.12 153 ALA A C 1
ATOM 1121 O O . ALA A 1 153 ? 1.512 -3.644 -9.884 1.00 90.12 153 ALA A O 1
ATOM 1122 N N . ALA A 1 154 ? 0.873 -2.135 -8.345 1.00 88.62 154 ALA A N 1
ATOM 1123 C CA . ALA A 1 154 ? 0.139 -1.259 -9.258 1.00 88.62 154 ALA A CA 1
ATOM 1124 C C . ALA A 1 154 ? 1.037 -0.599 -10.310 1.00 88.62 154 ALA A C 1
ATOM 1126 O O . ALA A 1 154 ? 0.575 -0.351 -11.419 1.00 88.62 154 ALA A O 1
ATOM 1127 N N . PHE A 1 155 ? 2.304 -0.344 -9.981 1.00 87.88 155 PHE A N 1
ATOM 1128 C CA . PHE A 1 155 ? 3.273 0.222 -10.914 1.00 87.88 155 PHE A CA 1
ATOM 1129 C C . PHE A 1 155 ? 3.957 -0.847 -11.786 1.00 87.88 155 PHE A C 1
ATOM 1131 O O . PHE A 1 155 ? 3.980 -0.728 -13.008 1.00 87.88 155 PHE A O 1
ATOM 1138 N N . MET A 1 156 ? 4.495 -1.908 -11.176 1.00 87.06 156 MET A N 1
ATOM 1139 C CA . MET A 1 156 ? 5.295 -2.934 -11.855 1.00 87.06 156 MET A CA 1
ATOM 1140 C C . MET A 1 156 ? 4.468 -3.970 -12.606 1.00 87.06 156 MET A C 1
ATOM 1142 O O . MET A 1 156 ? 4.931 -4.474 -13.624 1.00 87.06 156 MET A O 1
ATOM 1146 N N . GLY A 1 157 ? 3.271 -4.317 -12.130 1.00 86.06 157 GLY A N 1
ATOM 1147 C CA . GLY A 1 157 ? 2.454 -5.350 -12.768 1.00 86.06 157 GLY A CA 1
ATOM 1148 C C . GLY A 1 157 ? 2.135 -5.044 -14.236 1.00 86.06 157 GLY A C 1
ATOM 1149 O O . GLY A 1 157 ? 2.390 -5.902 -15.083 1.00 86.06 157 GLY A O 1
ATOM 1150 N N . PRO A 1 158 ? 1.667 -3.823 -14.569 1.00 82.56 158 PRO A N 1
ATOM 1151 C CA . PRO A 1 158 ? 1.491 -3.391 -15.954 1.00 82.56 158 PRO A CA 1
ATOM 1152 C C . PRO A 1 158 ? 2.765 -3.477 -16.800 1.00 82.56 158 PRO A C 1
ATOM 1154 O O . PRO A 1 158 ? 2.718 -3.976 -17.921 1.00 82.56 158 PRO A O 1
ATOM 1157 N N . ILE A 1 159 ? 3.910 -3.061 -16.249 1.00 81.94 159 ILE A N 1
ATOM 1158 C CA . ILE A 1 159 ? 5.209 -3.107 -16.940 1.00 81.94 159 ILE A CA 1
ATOM 1159 C C . ILE A 1 159 ? 5.572 -4.547 -17.296 1.00 81.94 159 ILE A C 1
ATOM 1161 O O . ILE A 1 159 ? 5.869 -4.845 -18.449 1.00 81.94 159 ILE A O 1
ATOM 1165 N N . LEU A 1 160 ? 5.525 -5.448 -16.316 1.00 83.81 160 LEU A N 1
ATOM 1166 C CA . LEU A 1 160 ? 5.962 -6.826 -16.500 1.00 83.81 160 LEU A CA 1
ATOM 1167 C C . LEU A 1 160 ? 5.122 -7.564 -17.544 1.00 83.81 160 LEU A C 1
ATOM 1169 O O . LEU A 1 160 ? 5.691 -8.241 -18.394 1.00 83.81 160 LEU A O 1
ATOM 1173 N N . GLY A 1 161 ? 3.795 -7.418 -17.552 1.00 80.38 161 GLY A N 1
ATOM 1174 C CA . GLY A 1 161 ? 3.018 -8.094 -18.596 1.00 80.38 161 GLY A CA 1
ATOM 1175 C C . GLY A 1 161 ? 2.981 -7.364 -19.939 1.00 80.38 161 GLY A C 1
ATOM 1176 O O . GLY A 1 161 ? 2.745 -8.024 -20.946 1.00 80.38 161 GLY A O 1
ATOM 1177 N N . MET A 1 162 ? 3.292 -6.062 -20.008 1.00 78.50 162 MET A N 1
ATOM 1178 C CA . MET A 1 162 ? 3.620 -5.428 -21.293 1.00 78.50 162 MET A CA 1
ATOM 1179 C C . MET A 1 162 ? 4.872 -6.053 -21.909 1.00 78.50 162 MET A C 1
ATOM 1181 O O . MET A 1 162 ? 4.850 -6.399 -23.085 1.00 78.50 162 MET A O 1
ATOM 1185 N N . VAL A 1 163 ? 5.933 -6.240 -21.116 1.00 80.75 163 VAL A N 1
ATOM 1186 C CA . VAL A 1 163 ? 7.165 -6.896 -21.582 1.00 80.75 163 VAL A CA 1
ATOM 1187 C C . VAL A 1 163 ? 6.888 -8.350 -21.972 1.00 80.75 163 VAL A C 1
ATOM 1189 O O . VAL A 1 163 ? 7.356 -8.789 -23.013 1.00 80.75 163 VAL A O 1
ATOM 1192 N N . ASN A 1 164 ? 6.069 -9.076 -21.202 1.00 79.94 164 ASN A N 1
ATOM 1193 C CA . ASN A 1 164 ? 5.678 -10.450 -21.540 1.00 79.94 164 ASN A CA 1
ATOM 1194 C C . ASN A 1 164 ? 4.896 -10.558 -22.862 1.00 79.94 164 ASN A C 1
ATOM 1196 O O . ASN A 1 164 ? 4.991 -11.571 -23.536 1.00 79.94 164 ASN A O 1
ATOM 1200 N N . SER A 1 165 ? 4.139 -9.517 -23.229 1.00 75.00 165 SER A N 1
ATOM 1201 C CA . SER A 1 165 ? 3.329 -9.479 -24.457 1.00 75.00 165 SER A CA 1
ATOM 1202 C C . SER A 1 165 ? 4.047 -8.809 -25.639 1.00 75.00 165 SER A C 1
ATOM 1204 O O . SER A 1 165 ? 3.429 -8.579 -26.680 1.00 75.00 165 SER A O 1
ATOM 1206 N N . ALA A 1 166 ? 5.310 -8.404 -25.475 1.00 76.88 166 ALA A N 1
ATOM 1207 C CA . ALA A 1 166 ? 6.054 -7.692 -26.505 1.00 76.88 166 ALA A CA 1
ATOM 1208 C C . ALA A 1 166 ? 6.474 -8.644 -27.634 1.00 76.88 166 ALA A C 1
ATOM 1210 O O . ALA A 1 166 ? 6.879 -9.775 -27.389 1.00 76.88 166 ALA A O 1
ATOM 1211 N N . SER A 1 167 ? 6.464 -8.157 -28.878 1.00 63.78 167 SER A N 1
ATOM 1212 C CA . SER A 1 167 ? 6.727 -8.942 -30.098 1.00 63.78 167 SER A CA 1
ATOM 1213 C C . SER A 1 167 ? 8.143 -9.533 -30.226 1.00 63.78 167 SER A C 1
ATOM 1215 O O . SER A 1 167 ? 8.445 -10.142 -31.244 1.00 63.78 167 SER A O 1
ATOM 1217 N N . GLY A 1 168 ? 9.017 -9.323 -29.237 1.00 67.94 168 GLY A N 1
ATOM 1218 C CA . GLY A 1 168 ? 10.355 -9.920 -29.159 1.00 67.94 168 GLY A CA 1
ATOM 1219 C C . GLY A 1 168 ? 10.491 -11.034 -28.116 1.00 67.94 168 GLY A C 1
ATOM 1220 O O . GLY A 1 168 ? 11.575 -11.592 -27.994 1.00 67.94 168 GLY A O 1
ATOM 1221 N N . VAL A 1 169 ? 9.431 -11.340 -27.359 1.00 74.12 169 VAL A N 1
ATOM 1222 C CA . VAL A 1 169 ? 9.430 -12.387 -26.330 1.00 74.12 169 VAL A CA 1
ATOM 1223 C C . VAL A 1 169 ? 8.592 -13.560 -26.832 1.00 74.12 169 VAL A C 1
ATOM 1225 O O . VAL A 1 169 ? 7.365 -13.513 -26.799 1.00 74.12 169 VAL A O 1
ATOM 1228 N N . ASP A 1 170 ? 9.257 -14.615 -27.302 1.00 80.00 170 ASP A N 1
ATOM 1229 C CA . ASP A 1 170 ? 8.573 -15.828 -27.762 1.00 80.00 170 ASP A CA 1
ATOM 1230 C C . ASP A 1 170 ? 7.983 -16.615 -26.580 1.00 80.00 170 ASP A C 1
ATOM 1232 O O . ASP A 1 170 ? 8.623 -16.765 -25.526 1.00 80.00 170 ASP A O 1
ATOM 1236 N N . GLU A 1 171 ? 6.782 -17.173 -26.761 1.00 76.12 171 GLU A N 1
ATOM 1237 C CA . GLU A 1 171 ? 6.176 -18.083 -25.785 1.00 76.12 171 GLU A CA 1
ATOM 1238 C C . GLU A 1 171 ? 7.084 -19.305 -25.561 1.00 76.12 171 GLU A C 1
ATOM 1240 O O . GLU A 1 171 ? 7.479 -20.003 -26.494 1.00 76.12 171 GLU A O 1
ATOM 1245 N N . GLY A 1 172 ? 7.439 -19.563 -24.298 1.00 78.00 172 GLY A N 1
ATOM 1246 C CA . GLY A 1 172 ? 8.352 -20.649 -23.921 1.00 78.00 172 GLY A CA 1
ATOM 1247 C C . GLY A 1 172 ? 9.845 -20.297 -23.974 1.00 78.00 172 GLY A C 1
ATOM 1248 O O . GLY A 1 172 ? 10.677 -21.150 -23.660 1.00 78.00 172 GLY A O 1
ATOM 1249 N N . SER A 1 173 ? 10.207 -19.055 -24.310 1.00 85.56 173 SER A N 1
ATOM 1250 C CA . SER A 1 173 ? 11.573 -18.546 -24.141 1.00 85.56 173 SER A CA 1
ATOM 1251 C C . SER A 1 173 ? 11.964 -18.432 -22.658 1.00 85.56 173 SER A C 1
ATOM 1253 O O . SER A 1 173 ? 11.115 -18.266 -21.777 1.00 85.56 173 SER A O 1
ATOM 1255 N N . ALA A 1 174 ? 13.271 -18.471 -22.364 1.00 85.94 174 ALA A N 1
ATOM 1256 C CA . ALA A 1 174 ? 13.786 -18.246 -21.007 1.00 85.94 174 ALA A CA 1
ATOM 1257 C C . ALA A 1 174 ? 13.344 -16.883 -20.437 1.00 85.94 174 ALA A C 1
ATOM 1259 O O . ALA A 1 174 ? 13.067 -16.769 -19.246 1.00 85.94 174 ALA A O 1
ATOM 1260 N N . GLU A 1 175 ? 13.221 -15.868 -21.294 1.00 84.44 175 GLU A N 1
ATOM 1261 C CA . GLU A 1 175 ? 12.749 -14.532 -20.923 1.00 84.44 175 GLU A CA 1
ATOM 1262 C C . GLU A 1 175 ? 11.278 -14.546 -20.496 1.00 84.44 175 GLU A C 1
ATOM 1264 O O . GLU A 1 175 ? 10.941 -13.989 -19.450 1.00 84.44 175 GLU A O 1
ATOM 1269 N N . SER A 1 176 ? 10.411 -15.250 -21.236 1.00 84.62 176 SER A N 1
ATOM 1270 C CA . SER A 1 176 ? 9.001 -15.409 -20.863 1.00 84.62 176 SER A CA 1
ATOM 1271 C C . SER A 1 176 ? 8.843 -16.096 -19.503 1.00 84.62 176 SER A C 1
ATOM 1273 O O . SER A 1 176 ? 8.026 -15.656 -18.691 1.00 84.62 176 SER A O 1
ATOM 1275 N N . TYR A 1 177 ? 9.637 -17.135 -19.215 1.00 87.25 177 TYR A N 1
ATOM 1276 C CA . TYR A 1 177 ? 9.623 -17.791 -17.901 1.00 87.25 177 TYR A CA 1
ATOM 1277 C C . TYR A 1 177 ? 10.102 -16.861 -16.782 1.00 87.25 177 TYR A C 1
ATOM 1279 O O . TYR A 1 177 ? 9.438 -16.766 -15.753 1.00 87.25 177 TYR A O 1
ATOM 1287 N N . LEU A 1 178 ? 11.195 -16.118 -16.991 1.00 89.12 178 LEU A N 1
ATOM 1288 C CA . LEU A 1 178 ? 11.698 -15.153 -16.006 1.00 89.12 178 LEU A CA 1
ATOM 1289 C C . LEU A 1 178 ? 10.670 -14.058 -15.693 1.00 89.12 178 LEU A C 1
ATOM 1291 O O . LEU A 1 178 ? 10.471 -13.713 -14.528 1.00 89.12 178 LEU A O 1
ATOM 1295 N N . ILE A 1 179 ? 9.993 -13.519 -16.710 1.00 86.44 179 ILE A N 1
ATOM 1296 C CA . ILE A 1 179 ? 8.949 -12.504 -16.516 1.00 86.44 179 ILE A CA 1
ATOM 1297 C C . ILE A 1 179 ? 7.736 -13.105 -15.792 1.00 86.44 179 ILE A C 1
ATOM 1299 O O . ILE A 1 179 ? 7.184 -12.467 -14.890 1.00 86.44 179 ILE A O 1
ATOM 1303 N N . GLY A 1 180 ? 7.345 -14.335 -16.139 1.00 85.06 180 GLY A N 1
ATOM 1304 C CA . GLY A 1 180 ? 6.293 -15.082 -15.447 1.00 85.06 180 GLY A CA 1
ATOM 1305 C C . GLY A 1 180 ? 6.599 -15.285 -13.961 1.00 85.06 180 GLY A C 1
ATOM 1306 O O . GLY A 1 180 ? 5.764 -14.970 -13.109 1.00 85.06 180 GLY A O 1
ATOM 1307 N N . ASP A 1 181 ? 7.823 -15.699 -13.634 1.00 89.81 181 ASP A N 1
ATOM 1308 C CA . ASP A 1 181 ? 8.291 -15.853 -12.253 1.00 89.81 181 ASP A CA 1
ATOM 1309 C C . ASP A 1 181 ? 8.294 -14.519 -11.496 1.00 89.81 181 ASP A C 1
ATOM 1311 O O . ASP A 1 181 ? 7.902 -14.466 -10.328 1.00 89.81 181 ASP A O 1
ATOM 1315 N N . MET A 1 182 ? 8.672 -13.413 -12.146 1.00 90.25 182 MET A N 1
ATOM 1316 C CA . MET A 1 182 ? 8.598 -12.076 -11.544 1.00 90.25 182 MET A CA 1
ATOM 1317 C C . MET A 1 182 ? 7.155 -11.642 -11.266 1.00 90.25 182 MET A C 1
ATOM 1319 O O . MET A 1 182 ? 6.882 -11.096 -10.194 1.00 90.25 182 MET A O 1
ATOM 1323 N N . LEU A 1 183 ? 6.223 -11.896 -12.190 1.00 85.31 183 LEU A N 1
ATOM 1324 C CA . LEU A 1 183 ? 4.795 -11.625 -11.991 1.00 85.31 183 LEU A CA 1
ATOM 1325 C C . LEU A 1 183 ? 4.237 -12.442 -10.822 1.00 85.31 183 LEU A C 1
ATOM 1327 O O . LEU A 1 183 ? 3.536 -11.903 -9.962 1.00 85.31 183 LEU A O 1
ATOM 1331 N N . GLN A 1 184 ? 4.591 -13.723 -10.740 1.00 85.44 184 GLN A N 1
ATOM 1332 C CA . GLN A 1 184 ? 4.165 -14.589 -9.646 1.00 85.44 184 GLN A CA 1
ATOM 1333 C C . GLN A 1 184 ? 4.801 -14.180 -8.311 1.00 85.44 184 GLN A C 1
ATOM 1335 O O . GLN A 1 184 ? 4.115 -14.131 -7.288 1.00 85.44 184 GLN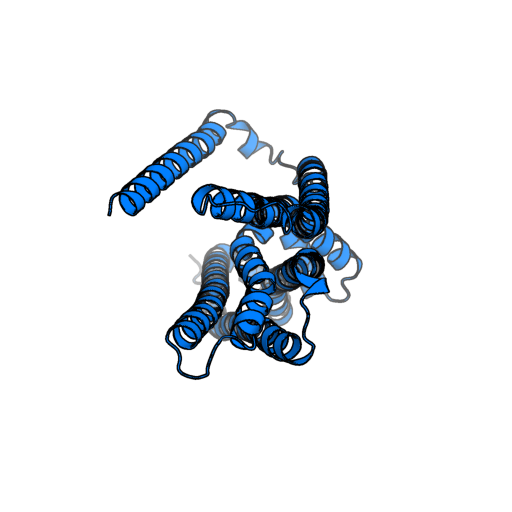 A O 1
ATOM 1340 N N . GLY A 1 185 ? 6.080 -13.801 -8.319 1.00 88.69 185 GLY A N 1
ATOM 1341 C CA . GLY A 1 185 ? 6.777 -13.236 -7.165 1.00 88.69 185 GLY A CA 1
ATOM 1342 C C . GLY A 1 185 ? 6.130 -11.941 -6.669 1.00 88.69 185 GLY A C 1
ATOM 1343 O O . GLY A 1 185 ? 5.955 -11.763 -5.463 1.00 88.69 185 GLY A O 1
ATOM 1344 N N . LEU A 1 186 ? 5.695 -11.067 -7.580 1.00 90.12 186 LEU A N 1
ATOM 1345 C CA . LEU A 1 186 ? 4.979 -9.833 -7.250 1.00 90.12 186 LEU A CA 1
ATOM 1346 C C . LEU A 1 186 ? 3.645 -10.119 -6.544 1.00 90.12 186 LEU A C 1
ATOM 1348 O O . LEU A 1 186 ? 3.362 -9.532 -5.495 1.00 90.12 186 LEU A O 1
ATOM 1352 N N . VAL A 1 187 ? 2.852 -11.052 -7.079 1.00 83.44 187 VAL A N 1
ATOM 1353 C CA . VAL A 1 187 ? 1.590 -11.505 -6.464 1.00 83.44 187 VAL A CA 1
ATOM 1354 C C . VAL A 1 187 ? 1.846 -12.136 -5.093 1.00 83.44 187 VAL A C 1
ATOM 1356 O O . VAL A 1 187 ? 1.127 -11.838 -4.138 1.00 83.44 187 VAL A O 1
ATOM 1359 N N . LEU A 1 188 ? 2.894 -12.954 -4.962 1.00 86.31 188 LEU A N 1
ATOM 1360 C CA . LEU A 1 188 ? 3.273 -13.598 -3.704 1.00 86.31 188 LEU A CA 1
ATOM 1361 C C . LEU A 1 188 ? 3.661 -12.573 -2.628 1.00 86.31 188 LEU A C 1
ATOM 1363 O O . LEU A 1 188 ? 3.189 -12.662 -1.495 1.00 86.31 188 LEU A O 1
ATOM 1367 N N . VAL A 1 189 ? 4.485 -11.577 -2.966 1.00 90.69 189 VAL A N 1
ATOM 1368 C CA . VAL A 1 189 ? 4.886 -10.509 -2.031 1.00 90.69 189 VAL A CA 1
ATOM 1369 C C . VAL A 1 189 ? 3.679 -9.684 -1.598 1.00 90.69 189 VAL A C 1
ATOM 1371 O O . VAL A 1 189 ? 3.537 -9.377 -0.411 1.00 90.69 189 VAL A O 1
ATOM 1374 N N . LEU A 1 190 ? 2.783 -9.354 -2.530 1.00 88.06 190 LEU A N 1
ATOM 1375 C CA . LEU A 1 190 ? 1.548 -8.648 -2.213 1.00 88.06 190 LEU A CA 1
ATOM 1376 C C . LEU A 1 190 ? 0.684 -9.479 -1.256 1.00 88.06 190 LEU A C 1
ATOM 1378 O O . LEU A 1 190 ? 0.300 -8.983 -0.197 1.00 88.06 190 LEU A O 1
ATOM 1382 N N . PHE A 1 191 ? 0.467 -10.760 -1.555 1.00 84.50 191 PHE A N 1
ATOM 1383 C CA . PHE A 1 191 ? -0.262 -11.686 -0.687 1.00 84.50 191 PHE A CA 1
ATOM 1384 C C . PHE A 1 191 ? 0.327 -11.742 0.730 1.00 84.50 191 PHE A C 1
ATOM 1386 O O . PHE A 1 191 ? -0.398 -11.544 1.709 1.00 84.50 191 PHE A O 1
ATOM 1393 N N . LEU A 1 192 ? 1.643 -11.944 0.853 1.00 88.00 192 LEU A N 1
ATOM 1394 C CA . LEU A 1 192 ? 2.332 -11.990 2.146 1.00 88.00 192 LEU A CA 1
ATOM 1395 C C . LEU A 1 192 ? 2.209 -10.667 2.908 1.00 88.00 192 LEU A C 1
ATOM 1397 O O . LEU A 1 192 ? 2.061 -10.670 4.128 1.00 88.00 192 LEU A O 1
ATOM 1401 N N . SER A 1 193 ? 2.213 -9.533 2.208 1.00 91.69 193 SER A N 1
ATOM 1402 C CA . SER A 1 193 ? 2.019 -8.216 2.814 1.00 91.69 193 SER A CA 1
ATOM 1403 C C . SER A 1 193 ? 0.635 -8.072 3.452 1.00 91.69 193 SER A C 1
ATOM 1405 O O . SER A 1 193 ? 0.530 -7.705 4.626 1.00 91.69 193 SER A O 1
ATOM 1407 N N . TYR A 1 194 ? -0.428 -8.425 2.718 1.00 88.44 194 TYR A N 1
ATOM 1408 C CA . TYR A 1 194 ? -1.795 -8.424 3.251 1.00 88.44 194 TYR A CA 1
ATOM 1409 C C . TYR A 1 194 ? -1.952 -9.427 4.401 1.00 88.44 194 TYR A C 1
ATOM 1411 O O . TYR A 1 194 ? -2.583 -9.104 5.410 1.00 88.44 194 TYR A O 1
ATOM 1419 N N . LEU A 1 195 ? -1.329 -10.605 4.298 1.00 85.50 195 LEU A N 1
ATOM 1420 C CA . LEU A 1 195 ? -1.319 -11.614 5.357 1.00 85.50 195 LEU A CA 1
ATOM 1421 C C . LEU A 1 195 ? -0.656 -11.092 6.639 1.00 85.50 195 LEU A C 1
ATOM 1423 O O . LEU A 1 195 ? -1.227 -11.217 7.721 1.00 85.50 195 LEU A O 1
ATOM 1427 N N . LEU A 1 196 ? 0.519 -10.470 6.538 1.00 90.06 196 LEU A N 1
ATOM 1428 C CA . LEU A 1 196 ? 1.234 -9.916 7.691 1.00 90.06 196 LEU A CA 1
ATOM 1429 C C . LEU A 1 196 ? 0.438 -8.805 8.375 1.00 90.06 196 LEU A C 1
ATOM 1431 O O . LEU A 1 196 ? 0.382 -8.754 9.604 1.00 90.06 196 LEU A O 1
ATOM 1435 N N . VAL A 1 197 ? -0.226 -7.946 7.602 1.00 88.06 197 VAL A N 1
ATOM 1436 C CA . VAL A 1 197 ? -1.101 -6.912 8.166 1.00 88.06 197 VAL A CA 1
ATOM 1437 C C . VAL A 1 197 ? -2.336 -7.523 8.824 1.00 88.06 197 VAL A C 1
ATOM 1439 O O . VAL A 1 197 ? -2.718 -7.085 9.912 1.00 88.06 197 VAL A O 1
ATOM 1442 N N . ALA A 1 198 ? -2.926 -8.568 8.236 1.00 84.81 198 ALA A N 1
ATOM 1443 C CA . ALA A 1 198 ? -4.022 -9.309 8.855 1.00 84.81 198 ALA A CA 1
ATOM 1444 C C . ALA A 1 198 ? -3.600 -9.917 10.201 1.00 84.81 198 ALA A C 1
ATOM 1446 O O . ALA A 1 198 ? -4.283 -9.716 11.206 1.00 84.81 198 ALA A O 1
ATOM 1447 N N . LEU A 1 199 ? -2.453 -10.602 10.244 1.00 86.19 199 LEU A N 1
ATOM 1448 C CA . LEU A 1 199 ? -1.902 -11.207 11.458 1.00 86.19 199 LEU A CA 1
ATOM 1449 C C . LEU A 1 199 ? -1.565 -10.148 12.513 1.00 86.19 199 LEU A C 1
ATOM 1451 O O . LEU A 1 199 ? -1.955 -10.286 13.669 1.00 86.19 199 LEU A O 1
ATOM 1455 N N . SER A 1 200 ? -0.919 -9.049 12.122 1.00 86.00 200 SER A N 1
ATOM 1456 C CA . SER A 1 200 ? -0.621 -7.930 13.024 1.00 86.00 200 SER A CA 1
ATOM 1457 C C . SER A 1 200 ? -1.897 -7.326 13.619 1.00 86.00 200 SER A C 1
ATOM 1459 O O . SER A 1 200 ? -1.984 -7.090 14.826 1.00 86.00 200 SER A O 1
ATOM 1461 N N . ALA A 1 201 ? -2.932 -7.127 12.799 1.00 82.50 201 ALA A N 1
ATOM 1462 C CA . ALA A 1 201 ? -4.226 -6.647 13.267 1.00 82.50 201 ALA A CA 1
ATOM 1463 C C . ALA A 1 201 ? -4.935 -7.640 14.191 1.00 82.50 201 ALA A C 1
ATOM 1465 O O . ALA A 1 201 ? -5.571 -7.210 15.154 1.00 82.50 201 ALA A O 1
ATOM 1466 N N . LEU A 1 202 ? -4.819 -8.940 13.923 1.00 79.44 202 LEU A N 1
ATOM 1467 C CA . LEU A 1 202 ? -5.372 -10.006 14.753 1.00 79.44 202 LEU A CA 1
ATOM 1468 C C . LEU A 1 202 ? -4.712 -10.035 16.136 1.00 79.44 202 LEU A C 1
ATOM 1470 O O . LEU A 1 202 ? -5.407 -10.080 17.152 1.00 79.44 202 LEU A O 1
ATOM 1474 N N . LEU A 1 203 ? -3.381 -9.954 16.177 1.00 83.75 203 LEU A N 1
ATOM 1475 C CA . LEU A 1 203 ? -2.597 -9.930 17.412 1.00 83.75 203 LEU A CA 1
ATOM 1476 C C . LEU A 1 203 ? -2.924 -8.690 18.249 1.00 83.75 203 LEU A C 1
ATOM 1478 O O . LEU A 1 203 ? -3.281 -8.820 19.420 1.00 83.75 203 LEU A O 1
ATOM 1482 N N . ASN A 1 204 ? -2.921 -7.502 17.635 1.00 83.31 204 ASN A N 1
ATOM 1483 C CA . ASN A 1 204 ? -3.274 -6.254 18.321 1.00 83.31 204 ASN A CA 1
ATOM 1484 C C . ASN A 1 204 ? -4.712 -6.275 18.852 1.00 83.31 204 ASN A C 1
ATOM 1486 O O . ASN A 1 204 ? -4.979 -5.809 19.959 1.00 83.31 204 ASN A O 1
ATOM 1490 N N . GLN A 1 205 ? -5.654 -6.834 18.088 1.00 76.00 205 GLN A N 1
ATOM 1491 C CA . GLN A 1 205 ? -7.029 -6.986 18.557 1.00 76.00 205 GLN A CA 1
ATOM 1492 C C . GLN A 1 205 ? -7.148 -7.979 19.708 1.00 76.00 205 GLN A C 1
ATOM 1494 O O . GLN A 1 205 ? -7.927 -7.722 20.623 1.00 76.00 205 GLN A O 1
ATOM 1499 N N . SER A 1 206 ? -6.400 -9.082 19.670 1.00 79.06 206 SER A N 1
ATOM 1500 C CA . SER A 1 206 ? -6.400 -10.108 20.718 1.00 79.06 206 SER A CA 1
ATOM 1501 C C . SER A 1 206 ? -5.851 -9.551 22.030 1.00 79.06 206 SER A C 1
ATOM 1503 O O . SER A 1 206 ? -6.505 -9.678 23.066 1.00 79.06 206 SER A O 1
ATOM 1505 N N . ALA A 1 207 ? -4.730 -8.827 21.973 1.00 80.88 207 ALA A N 1
ATOM 1506 C CA . ALA A 1 207 ? -4.175 -8.114 23.122 1.00 80.88 207 ALA A CA 1
ATOM 1507 C C . ALA A 1 207 ? -5.178 -7.098 23.693 1.00 80.88 207 ALA A C 1
ATOM 1509 O O . ALA A 1 207 ? -5.479 -7.113 24.885 1.00 80.88 207 ALA A O 1
ATOM 1510 N N . ALA A 1 208 ? -5.810 -6.296 22.829 1.00 74.12 208 ALA A N 1
ATOM 1511 C CA . ALA A 1 208 ? -6.810 -5.316 23.252 1.00 74.12 208 ALA A CA 1
ATOM 1512 C C . ALA A 1 208 ? -8.083 -5.943 23.857 1.00 74.12 208 ALA A C 1
ATOM 1514 O O . ALA A 1 208 ? -8.802 -5.269 24.594 1.00 74.12 208 ALA A O 1
ATOM 1515 N N . ILE A 1 209 ? -8.418 -7.199 23.530 1.00 72.06 209 ILE A N 1
ATOM 1516 C CA . ILE A 1 209 ? -9.514 -7.940 24.184 1.00 72.06 209 ILE A CA 1
ATOM 1517 C C . ILE A 1 209 ? -9.096 -8.345 25.591 1.00 72.06 209 ILE A C 1
ATOM 1519 O O . ILE A 1 209 ? -9.870 -8.136 26.522 1.00 72.06 209 ILE A O 1
ATOM 1523 N N . TYR A 1 210 ? -7.886 -8.887 25.735 1.00 73.19 210 TYR A N 1
ATOM 1524 C CA . TYR A 1 210 ? -7.359 -9.333 27.020 1.00 73.19 210 TYR A CA 1
ATOM 1525 C C . TYR A 1 210 ? -7.228 -8.167 28.011 1.00 73.19 210 TYR A C 1
ATOM 1527 O O . TYR A 1 210 ? -7.704 -8.258 29.138 1.00 73.19 210 TYR A O 1
ATOM 1535 N N . GLU A 1 211 ? -6.701 -7.023 27.565 1.00 74.94 211 GLU A N 1
ATOM 1536 C CA . GLU A 1 211 ? -6.517 -5.831 28.408 1.00 74.94 211 GLU A CA 1
ATOM 1537 C C . GLU A 1 211 ? -7.828 -5.131 28.798 1.00 74.94 211 GLU A C 1
ATOM 1539 O O . GLU A 1 211 ? -7.903 -4.486 29.842 1.00 74.94 211 GLU A O 1
ATOM 1544 N N . ARG A 1 212 ? -8.877 -5.217 27.966 1.00 67.62 212 ARG A N 1
ATOM 1545 C CA . ARG A 1 212 ? -10.130 -4.454 28.153 1.00 67.62 212 ARG A CA 1
ATOM 1546 C C . ARG A 1 212 ? -11.324 -5.318 28.556 1.00 67.62 212 ARG A C 1
ATOM 1548 O O . ARG A 1 212 ? -12.461 -4.848 28.491 1.00 67.62 212 ARG A O 1
ATOM 1555 N N . GLY A 1 213 ? -11.095 -6.567 28.965 1.00 64.81 213 GLY A N 1
ATOM 1556 C CA . GLY A 1 213 ? -12.153 -7.527 29.302 1.00 64.81 213 GLY A CA 1
ATOM 1557 C C . GLY A 1 213 ? -13.131 -7.018 30.369 1.00 64.81 213 GLY A C 1
ATOM 1558 O O . GLY A 1 213 ? -14.346 -7.087 30.171 1.00 64.81 213 GLY A O 1
ATOM 1559 N N . SER A 1 214 ? -12.619 -6.414 31.446 1.00 64.50 214 SER A N 1
ATOM 1560 C CA . SER A 1 214 ? -13.437 -5.823 32.518 1.00 64.50 214 SER A CA 1
ATOM 1561 C C . SER A 1 214 ? -14.272 -4.631 32.035 1.00 64.50 214 SER A C 1
ATOM 1563 O O . SER A 1 214 ? -15.442 -4.508 32.387 1.00 64.50 214 SER A O 1
ATOM 1565 N N . LEU A 1 215 ? -13.722 -3.801 31.143 1.00 65.06 215 LEU A N 1
ATOM 1566 C CA . LEU A 1 215 ? -14.419 -2.655 30.553 1.00 65.06 215 LEU A CA 1
ATOM 1567 C C . LEU A 1 215 ? -15.581 -3.098 29.647 1.00 65.06 215 LEU A C 1
ATOM 1569 O O . LEU A 1 215 ? -16.664 -2.517 29.694 1.00 65.06 215 LEU A O 1
ATOM 1573 N N . TYR A 1 216 ? -15.381 -4.142 28.835 1.00 65.62 216 TYR A N 1
ATOM 1574 C CA . TYR A 1 216 ? -16.437 -4.697 27.979 1.00 65.62 216 TYR A CA 1
ATOM 1575 C C . TYR A 1 216 ? -17.555 -5.367 28.776 1.00 65.62 216 TYR A C 1
ATOM 1577 O O . TYR A 1 216 ? -18.719 -5.264 28.386 1.00 65.62 216 TYR A O 1
ATOM 1585 N N . SER A 1 217 ? -17.207 -6.009 29.893 1.00 65.69 217 SER A N 1
ATOM 1586 C CA . SER A 1 217 ? -18.165 -6.529 30.869 1.00 65.69 217 SER A CA 1
ATOM 1587 C C . SER A 1 217 ? -19.048 -5.406 31.421 1.00 65.69 217 SER A C 1
ATOM 1589 O O . SER A 1 217 ? -20.270 -5.471 31.288 1.00 65.69 217 SER A O 1
ATOM 1591 N N . SER A 1 218 ? -18.449 -4.322 31.924 1.00 69.88 218 SER A N 1
ATOM 1592 C CA . SER A 1 218 ? -19.201 -3.184 32.468 1.00 69.88 218 SER A CA 1
ATOM 1593 C C . SER A 1 218 ? -20.049 -2.467 31.408 1.00 69.88 218 SER A C 1
ATOM 1595 O O . SER A 1 218 ? -21.187 -2.099 31.683 1.00 69.88 218 SER A O 1
ATOM 1597 N N . LEU A 1 219 ? -19.567 -2.322 30.164 1.00 67.06 219 LEU A N 1
ATOM 1598 C CA . LEU A 1 219 ? -20.365 -1.760 29.058 1.00 67.06 219 LEU A CA 1
ATOM 1599 C C . LEU A 1 219 ? -21.559 -2.641 28.661 1.00 67.06 219 LEU A C 1
ATOM 1601 O O . LEU A 1 219 ? -22.611 -2.108 28.300 1.00 67.06 219 LEU A O 1
ATOM 1605 N N . ARG A 1 220 ? -21.420 -3.973 28.734 1.00 65.00 220 ARG A N 1
ATOM 1606 C CA . ARG A 1 220 ? -22.550 -4.898 28.546 1.00 65.00 220 ARG A CA 1
ATOM 1607 C C . ARG A 1 220 ? -23.546 -4.806 29.697 1.00 65.00 220 ARG A C 1
ATOM 1609 O O . ARG A 1 220 ? -24.742 -4.844 29.432 1.00 65.00 220 ARG A O 1
ATOM 1616 N N . MET A 1 221 ? -23.078 -4.634 30.933 1.00 68.25 221 MET A N 1
ATOM 1617 C CA . MET A 1 221 ? -23.952 -4.406 32.093 1.00 68.25 221 MET A CA 1
ATOM 1618 C C . MET A 1 221 ? -24.727 -3.083 31.986 1.00 68.25 221 MET A C 1
ATOM 1620 O O . MET A 1 221 ? -25.864 -3.009 32.431 1.00 68.25 221 MET A O 1
ATOM 1624 N N . MET A 1 222 ? -24.165 -2.074 31.314 1.00 74.44 222 MET A N 1
ATOM 1625 C CA . MET A 1 222 ? -24.844 -0.809 30.995 1.00 74.44 222 MET A CA 1
ATOM 1626 C C . MET A 1 222 ? -25.736 -0.871 29.734 1.00 74.44 222 MET A C 1
ATOM 1628 O O . MET A 1 222 ? -26.196 0.166 29.264 1.00 74.44 222 MET A O 1
ATOM 1632 N N . GLY A 1 223 ? -25.977 -2.057 29.155 1.00 72.94 223 GLY A N 1
ATOM 1633 C CA . GLY A 1 223 ? -26.930 -2.249 28.050 1.00 72.94 223 GLY A CA 1
ATOM 1634 C C . GLY A 1 223 ? -26.383 -2.010 26.636 1.00 72.94 223 GLY A C 1
ATOM 1635 O O . GLY A 1 223 ? -27.158 -1.927 25.686 1.00 72.94 223 GLY A O 1
ATOM 1636 N N . THR A 1 224 ? -25.061 -1.912 26.450 1.00 69.38 224 THR A N 1
ATOM 1637 C CA . THR A 1 224 ? -24.483 -1.722 25.105 1.00 69.38 224 THR A CA 1
ATOM 1638 C C . THR A 1 224 ? -24.545 -3.010 24.283 1.00 69.38 224 THR A C 1
ATOM 1640 O O . THR A 1 224 ? -24.019 -4.051 24.681 1.00 69.38 224 THR A O 1
ATOM 1643 N N . GLU A 1 225 ? -25.128 -2.925 23.089 1.00 71.81 225 GLU A N 1
ATOM 1644 C CA . GLU A 1 225 ? -25.284 -4.060 22.182 1.00 71.81 225 GLU A CA 1
ATOM 1645 C C . GLU A 1 225 ? -23.921 -4.566 21.662 1.00 71.81 225 GLU A C 1
ATOM 1647 O O . GLU A 1 225 ? -23.157 -3.845 21.010 1.00 71.81 225 GLU A O 1
ATOM 1652 N N . ALA A 1 226 ? -23.600 -5.839 21.922 1.00 68.25 226 ALA A N 1
ATOM 1653 C CA . ALA A 1 226 ? -22.316 -6.451 21.555 1.00 68.25 226 ALA A CA 1
ATOM 1654 C C . ALA A 1 226 ? -22.033 -6.414 20.036 1.00 68.25 226 ALA A C 1
ATOM 1656 O O . ALA A 1 226 ? -20.873 -6.373 19.607 1.00 68.25 226 ALA A O 1
ATOM 1657 N N . ALA A 1 227 ? -23.089 -6.367 19.217 1.00 72.19 227 ALA A N 1
ATOM 1658 C CA . ALA A 1 227 ? -23.002 -6.238 17.766 1.00 72.19 227 ALA A CA 1
ATOM 1659 C C . ALA A 1 227 ? -22.344 -4.916 17.329 1.00 72.19 227 ALA A C 1
ATOM 1661 O O . ALA A 1 227 ? -21.532 -4.904 16.397 1.00 72.19 227 ALA A O 1
ATOM 1662 N N . VAL A 1 228 ? -22.615 -3.811 18.034 1.00 75.75 228 VAL A N 1
ATOM 1663 C CA . VAL A 1 228 ? -22.052 -2.482 17.735 1.00 75.75 228 VAL A CA 1
ATOM 1664 C C . VAL A 1 228 ? -20.539 -2.472 17.960 1.00 75.75 228 VAL A C 1
ATOM 1666 O O . VAL A 1 228 ? -19.786 -1.949 17.134 1.00 75.75 228 VAL A O 1
ATOM 1669 N N . LEU A 1 229 ? -20.073 -3.116 19.032 1.00 73.19 229 LEU A N 1
ATOM 1670 C CA . LEU A 1 229 ? -18.650 -3.217 19.369 1.00 73.19 229 LEU A CA 1
ATOM 1671 C C . LEU A 1 229 ? -17.888 -4.122 18.390 1.00 73.19 229 LEU A C 1
ATOM 1673 O O . LEU A 1 229 ? -16.796 -3.762 17.942 1.00 73.19 229 LEU A O 1
ATOM 1677 N N . LYS A 1 230 ? -18.482 -5.259 17.998 1.00 73.81 230 LYS A N 1
ATOM 1678 C CA . LYS A 1 230 ? -17.923 -6.164 16.977 1.00 73.81 230 LYS A CA 1
ATOM 1679 C C . LYS A 1 230 ? -17.805 -5.457 15.620 1.00 73.81 230 LYS A C 1
ATOM 1681 O O . LYS A 1 230 ? -16.768 -5.545 14.962 1.00 73.81 230 LYS A O 1
ATOM 1686 N N . ARG A 1 231 ? -18.830 -4.693 15.224 1.00 76.88 231 ARG A N 1
ATOM 1687 C CA . ARG A 1 231 ? -18.835 -3.922 13.969 1.00 76.88 231 ARG A CA 1
ATOM 1688 C C . ARG A 1 231 ? -17.824 -2.776 13.982 1.00 76.88 231 ARG A C 1
ATOM 1690 O O . ARG A 1 231 ? -17.120 -2.591 12.995 1.00 76.88 231 ARG A O 1
ATOM 1697 N N . SER A 1 232 ? -17.712 -2.055 15.098 1.00 80.56 232 SER A N 1
ATOM 1698 C CA . SER A 1 232 ? -16.726 -0.981 15.277 1.00 80.56 232 SER A CA 1
ATOM 1699 C C . SER A 1 232 ? -15.295 -1.488 15.057 1.00 80.56 232 SER A C 1
ATOM 170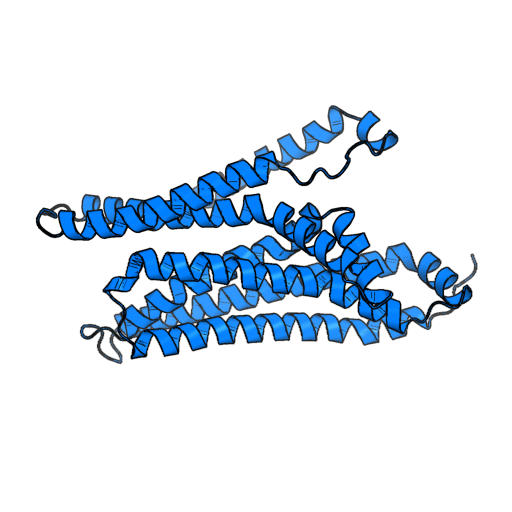1 O O . SER A 1 232 ? -14.562 -0.934 14.242 1.00 80.56 232 SER A O 1
ATOM 1703 N N . ARG A 1 233 ? -14.925 -2.620 15.671 1.00 77.56 233 ARG A N 1
ATOM 1704 C CA . ARG A 1 233 ? -13.583 -3.222 15.536 1.00 77.56 233 ARG A CA 1
ATOM 1705 C C . ARG A 1 233 ? -13.210 -3.563 14.094 1.00 77.56 233 ARG A C 1
ATOM 1707 O O . ARG A 1 233 ? -12.103 -3.250 13.665 1.00 77.56 233 ARG A O 1
ATOM 1714 N N . ARG A 1 234 ? -14.140 -4.144 13.326 1.00 78.25 234 ARG A N 1
ATOM 1715 C CA . ARG A 1 234 ? -13.902 -4.426 11.900 1.00 78.25 234 ARG A CA 1
ATOM 1716 C C . ARG A 1 234 ? -13.641 -3.145 11.106 1.00 78.25 234 ARG A C 1
ATOM 1718 O O . ARG A 1 234 ? -12.731 -3.121 10.286 1.00 78.25 234 ARG A O 1
ATOM 1725 N N . ILE A 1 235 ? -14.391 -2.075 11.379 1.00 82.75 235 ILE A N 1
ATOM 1726 C CA . ILE A 1 235 ? -14.222 -0.777 10.704 1.00 82.75 235 ILE A CA 1
ATOM 1727 C C . ILE A 1 235 ? -12.866 -0.145 11.044 1.00 82.75 235 ILE A C 1
ATOM 1729 O O . ILE A 1 235 ? -12.235 0.425 10.155 1.00 82.75 235 ILE A O 1
ATOM 1733 N N . VAL A 1 236 ? -12.396 -0.274 12.291 1.00 84.31 236 VAL A N 1
ATOM 1734 C CA . VAL A 1 236 ? -11.105 0.286 12.735 1.00 84.31 236 VAL A CA 1
ATOM 1735 C C . VAL A 1 236 ? -9.929 -0.248 11.918 1.00 84.31 236 VAL A C 1
ATOM 1737 O O . VAL A 1 236 ? -9.002 0.506 11.645 1.00 84.31 236 VAL A O 1
ATOM 1740 N N . VAL A 1 237 ? -9.971 -1.515 11.500 1.00 80.81 237 VAL A N 1
ATOM 1741 C CA . VAL A 1 237 ? -8.881 -2.138 10.732 1.00 80.81 237 VAL A CA 1
ATOM 1742 C C . VAL A 1 237 ? -9.121 -2.060 9.229 1.00 80.81 237 VAL A C 1
ATOM 1744 O O . VAL A 1 237 ? -8.234 -1.664 8.477 1.00 80.81 237 VAL A O 1
ATOM 1747 N N . PHE A 1 238 ? -10.328 -2.399 8.778 1.00 84.69 238 PHE A N 1
ATOM 1748 C CA . PHE A 1 238 ? -10.630 -2.461 7.349 1.00 84.69 238 PHE A CA 1
ATOM 1749 C C . PHE A 1 238 ? -10.693 -1.070 6.705 1.00 84.69 238 PHE A C 1
ATOM 1751 O O . PHE A 1 238 ? -10.313 -0.905 5.550 1.00 84.69 238 PHE A O 1
ATOM 1758 N N . GLY A 1 239 ? -11.137 -0.054 7.453 1.00 87.88 239 GLY A N 1
ATOM 1759 C CA . GLY A 1 239 ? -11.255 1.320 6.965 1.00 87.88 239 GLY A CA 1
ATOM 1760 C C . GLY A 1 239 ? -9.918 1.916 6.503 1.00 87.88 239 GLY A C 1
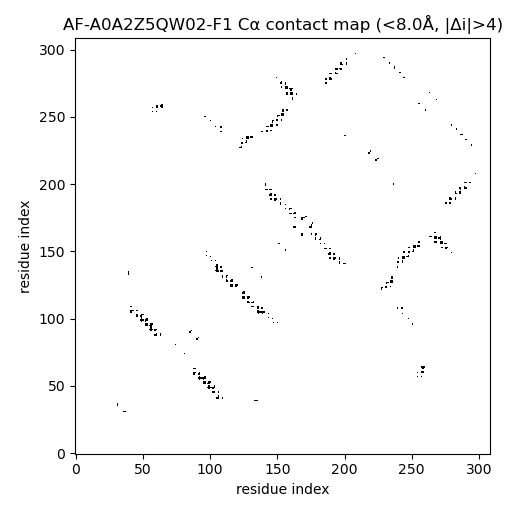ATOM 1761 O O . GLY A 1 239 ? -9.831 2.336 5.349 1.00 87.88 239 GLY A O 1
ATOM 1762 N N . PRO A 1 240 ? -8.882 1.960 7.364 1.00 89.00 240 PRO A N 1
ATOM 1763 C CA . PRO A 1 240 ? -7.546 2.396 6.967 1.00 89.00 240 PRO A CA 1
ATOM 1764 C C . PRO A 1 240 ? -6.961 1.529 5.857 1.00 89.00 240 PRO A C 1
ATOM 1766 O O . PRO A 1 240 ? -6.433 2.069 4.896 1.00 89.00 240 PRO A O 1
ATOM 1769 N N . LEU A 1 241 ? -7.103 0.207 5.948 1.00 89.38 241 LEU A N 1
ATOM 1770 C CA . LEU A 1 241 ? -6.522 -0.711 4.974 1.00 89.38 241 LEU A CA 1
ATOM 1771 C C . LEU A 1 241 ? -7.058 -0.475 3.554 1.00 89.38 241 LEU A C 1
ATOM 1773 O O . LEU A 1 241 ? -6.268 -0.286 2.637 1.00 89.38 241 LEU A O 1
ATOM 1777 N N . LEU A 1 242 ? -8.382 -0.376 3.389 1.00 89.50 242 LEU A N 1
ATOM 1778 C CA . LEU A 1 242 ? -9.000 -0.068 2.096 1.00 89.50 242 LEU A CA 1
ATOM 1779 C C . LEU A 1 242 ? -8.535 1.291 1.567 1.00 89.50 242 LEU A C 1
ATOM 1781 O O . LEU A 1 242 ? -8.177 1.409 0.397 1.00 89.50 242 LEU A O 1
ATOM 1785 N N . LEU A 1 243 ? -8.513 2.314 2.428 1.00 91.69 243 LEU A N 1
ATOM 1786 C CA . LEU A 1 243 ? -8.040 3.640 2.041 1.00 91.69 243 LEU A CA 1
ATOM 1787 C C . LEU A 1 243 ? -6.612 3.589 1.507 1.00 91.69 243 LEU A C 1
ATOM 1789 O O . LEU A 1 243 ? -6.329 4.211 0.489 1.00 91.69 243 LEU A O 1
ATOM 1793 N N . VAL A 1 244 ? -5.726 2.881 2.200 1.00 90.81 244 VAL A N 1
ATOM 1794 C CA . VAL A 1 244 ? -4.310 2.812 1.853 1.00 90.81 244 VAL A CA 1
ATOM 1795 C C . VAL A 1 244 ? -4.104 2.065 0.541 1.00 90.81 244 VAL A C 1
ATOM 1797 O O . VAL A 1 244 ? -3.395 2.570 -0.325 1.00 90.81 244 VAL A O 1
ATOM 1800 N N . SER A 1 245 ? -4.783 0.935 0.339 1.00 89.38 245 SER A N 1
ATOM 1801 C CA . SER A 1 245 ? -4.745 0.206 -0.932 1.00 89.38 245 SER A CA 1
ATOM 1802 C C . SER A 1 245 ? -5.229 1.074 -2.099 1.00 89.38 245 SER A C 1
ATOM 1804 O O . SER A 1 245 ? -4.555 1.168 -3.124 1.00 89.38 245 SER A O 1
ATOM 1806 N N . CYS A 1 246 ? -6.360 1.770 -1.934 1.00 90.31 246 CYS A N 1
ATOM 1807 C CA . CYS A 1 246 ? -6.887 2.668 -2.964 1.00 90.31 246 CYS A CA 1
ATOM 1808 C C . CYS A 1 246 ? -5.969 3.868 -3.217 1.00 90.31 246 CYS A C 1
ATOM 1810 O O . CYS A 1 246 ? -5.752 4.228 -4.368 1.00 90.31 246 CYS A O 1
ATOM 1812 N N . MET A 1 247 ? -5.421 4.481 -2.166 1.00 92.50 247 MET A N 1
ATOM 1813 C CA . MET A 1 247 ? -4.504 5.616 -2.279 1.00 92.50 247 MET A CA 1
ATOM 1814 C C . MET A 1 247 ? -3.236 5.217 -3.034 1.00 92.50 247 MET A C 1
ATOM 1816 O O . MET A 1 247 ? -2.860 5.898 -3.981 1.00 92.50 247 MET A O 1
ATOM 1820 N N . SER A 1 248 ? -2.597 4.113 -2.646 1.00 91.88 248 SER A N 1
ATOM 1821 C CA . SER A 1 248 ? -1.376 3.637 -3.296 1.00 91.88 248 SER A CA 1
ATOM 1822 C C . SER A 1 248 ? -1.603 3.339 -4.772 1.00 91.88 248 SER A C 1
ATOM 1824 O O . SER A 1 248 ? -0.818 3.787 -5.603 1.00 91.88 248 SER A O 1
ATOM 1826 N N . ALA A 1 249 ? -2.700 2.654 -5.113 1.00 88.38 249 ALA A N 1
ATOM 1827 C CA . ALA A 1 249 ? -3.055 2.393 -6.505 1.00 88.38 249 ALA A CA 1
ATOM 1828 C C . ALA A 1 249 ? -3.351 3.691 -7.281 1.00 88.38 249 ALA A C 1
ATOM 1830 O O . ALA A 1 249 ? -2.899 3.845 -8.412 1.00 88.38 249 ALA A O 1
ATOM 1831 N N . ALA A 1 250 ? -4.051 4.648 -6.663 1.00 90.62 250 ALA A N 1
ATOM 1832 C CA . ALA A 1 250 ? -4.380 5.934 -7.276 1.00 90.62 250 ALA A CA 1
ATOM 1833 C C . ALA A 1 250 ? -3.156 6.828 -7.526 1.00 90.62 250 ALA A C 1
ATOM 1835 O O . ALA A 1 250 ? -3.215 7.680 -8.404 1.00 90.62 250 ALA A O 1
ATOM 1836 N N . VAL A 1 251 ? -2.060 6.653 -6.780 1.00 92.31 251 VAL A N 1
ATOM 1837 C CA . VAL A 1 251 ? -0.789 7.357 -7.036 1.00 92.31 251 VAL A CA 1
ATOM 1838 C C . VAL A 1 251 ? 0.075 6.587 -8.039 1.00 92.31 251 VAL A C 1
ATOM 1840 O O . VAL A 1 251 ? 0.660 7.198 -8.930 1.00 92.31 251 VAL A O 1
ATOM 1843 N N . ALA A 1 252 ? 0.133 5.258 -7.930 1.00 90.50 252 ALA A N 1
ATOM 1844 C CA . ALA A 1 252 ? 0.955 4.410 -8.792 1.00 90.50 252 ALA A CA 1
ATOM 1845 C C . ALA A 1 252 ? 0.481 4.400 -10.253 1.00 90.50 252 ALA A C 1
ATOM 1847 O O . ALA A 1 252 ? 1.306 4.481 -11.158 1.00 90.50 252 ALA A O 1
ATOM 1848 N N . LEU A 1 253 ? -0.835 4.334 -10.492 1.00 86.88 253 LEU A N 1
ATOM 1849 C CA . LEU A 1 253 ? -1.395 4.253 -11.844 1.00 86.88 253 LEU A CA 1
ATOM 1850 C C . LEU A 1 253 ? -1.065 5.481 -12.712 1.00 86.88 253 LEU A C 1
ATOM 1852 O O . LEU A 1 253 ? -0.534 5.291 -13.806 1.00 86.88 253 LEU A O 1
ATOM 1856 N N . PRO A 1 254 ? -1.332 6.732 -12.278 1.00 88.38 254 PRO A N 1
ATOM 1857 C CA . PRO A 1 254 ? -0.943 7.904 -13.053 1.00 88.38 254 PRO A CA 1
ATOM 1858 C C . PRO A 1 254 ? 0.559 7.965 -13.292 1.00 88.38 254 PRO A C 1
ATOM 1860 O O . PRO A 1 254 ? 0.972 8.357 -14.372 1.00 88.38 254 PRO A O 1
ATOM 1863 N N . LEU A 1 255 ? 1.370 7.552 -12.315 1.00 88.50 255 LEU A N 1
ATOM 1864 C CA . LEU A 1 255 ? 2.821 7.528 -12.456 1.00 88.50 255 LEU A CA 1
ATOM 1865 C C . LEU A 1 255 ? 3.269 6.515 -13.518 1.00 88.50 255 LEU A C 1
ATOM 1867 O O . LEU A 1 255 ? 4.098 6.847 -14.358 1.00 88.50 255 LEU A O 1
ATOM 1871 N N . PHE A 1 256 ? 2.668 5.324 -13.543 1.00 85.50 256 PHE A N 1
ATOM 1872 C CA . PHE A 1 256 ? 2.869 4.343 -14.610 1.00 85.50 256 PHE A CA 1
ATOM 1873 C C . PHE A 1 256 ? 2.500 4.919 -15.984 1.00 85.50 256 PHE A C 1
ATOM 1875 O O . PHE A 1 256 ? 3.322 4.894 -16.899 1.00 85.50 256 PHE A O 1
ATOM 1882 N N . VAL A 1 257 ? 1.302 5.498 -16.117 1.00 83.88 257 VAL A N 1
ATOM 1883 C CA . VAL A 1 257 ? 0.846 6.109 -17.377 1.00 83.88 257 VAL A CA 1
ATOM 1884 C C . VAL A 1 257 ? 1.773 7.249 -17.800 1.00 83.88 257 VAL A C 1
ATOM 1886 O O . VAL A 1 257 ? 2.078 7.394 -18.975 1.00 83.88 257 VAL A O 1
ATOM 1889 N N . LEU A 1 258 ? 2.269 8.043 -16.859 1.00 85.25 258 LEU A N 1
ATOM 1890 C CA . LEU A 1 258 ? 3.153 9.165 -17.152 1.00 85.25 258 LEU A CA 1
ATOM 1891 C C . LEU A 1 258 ? 4.551 8.735 -17.581 1.00 85.25 258 LEU A C 1
ATOM 1893 O O . LEU A 1 258 ? 5.208 9.482 -18.288 1.00 85.25 258 LEU A O 1
ATOM 1897 N N . MET A 1 259 ? 5.015 7.563 -17.145 1.00 80.81 259 MET A N 1
ATOM 1898 C CA . MET A 1 259 ? 6.342 7.050 -17.492 1.00 80.81 259 MET A CA 1
ATOM 1899 C C . MET A 1 259 ? 6.329 6.168 -18.738 1.00 80.81 259 MET A C 1
ATOM 1901 O O . MET A 1 259 ? 7.267 6.232 -19.528 1.00 80.81 259 MET A O 1
ATOM 1905 N N . LEU A 1 260 ? 5.275 5.379 -18.962 1.00 77.12 260 LEU A N 1
ATOM 1906 C CA . LEU A 1 260 ? 5.202 4.392 -20.052 1.00 77.12 260 LEU A CA 1
ATOM 1907 C C . LEU A 1 260 ? 3.961 4.542 -20.949 1.00 77.12 260 LEU A C 1
ATOM 1909 O O . LEU A 1 260 ? 3.694 3.680 -21.780 1.00 77.12 260 LEU A O 1
ATOM 1913 N N . GLY A 1 261 ? 3.215 5.644 -20.827 1.00 69.12 261 GLY A N 1
ATOM 1914 C CA . GLY A 1 261 ? 1.955 5.881 -21.543 1.00 69.12 261 GLY A CA 1
ATOM 1915 C C . GLY A 1 261 ? 2.047 5.823 -23.068 1.00 69.12 261 GLY A C 1
ATOM 1916 O O . GLY A 1 261 ? 1.098 5.414 -23.730 1.00 69.12 261 GLY A O 1
ATOM 1917 N N . SER A 1 262 ? 3.196 6.190 -23.634 1.00 64.69 262 SER A N 1
ATOM 1918 C CA . SER A 1 262 ? 3.454 6.125 -25.076 1.00 64.69 262 SER A CA 1
ATOM 1919 C C . SER A 1 262 ? 3.677 4.701 -25.595 1.00 64.69 262 SER A C 1
ATOM 1921 O O . SER A 1 262 ? 3.533 4.468 -26.790 1.00 64.69 262 SER A O 1
ATOM 1923 N N . ALA A 1 263 ? 3.997 3.749 -24.714 1.00 62.84 263 ALA A N 1
ATOM 1924 C CA . ALA A 1 263 ? 4.236 2.346 -25.051 1.00 62.84 263 ALA A CA 1
ATOM 1925 C C . ALA A 1 263 ? 2.990 1.458 -24.846 1.00 62.84 263 ALA A C 1
ATOM 1927 O O . ALA A 1 263 ? 3.077 0.237 -24.960 1.00 62.84 263 ALA A O 1
ATOM 1928 N N . LEU A 1 264 ? 1.829 2.039 -24.516 1.00 62.69 264 LEU A N 1
ATOM 1929 C CA . LEU A 1 264 ? 0.621 1.289 -24.167 1.00 62.69 264 LEU A CA 1
ATOM 1930 C C . LEU A 1 264 ? 0.007 0.576 -25.382 1.00 62.69 264 LEU A C 1
ATOM 1932 O O . LEU A 1 264 ? -0.729 1.169 -26.169 1.00 62.69 264 LEU A O 1
ATOM 1936 N N . THR A 1 265 ? 0.211 -0.735 -25.478 1.00 63.34 265 THR A N 1
ATOM 1937 C CA . THR A 1 265 ? -0.635 -1.626 -26.286 1.00 63.34 265 THR A CA 1
ATOM 1938 C C . THR A 1 265 ? -1.870 -2.043 -25.482 1.00 63.34 265 THR A C 1
ATOM 1940 O O . THR A 1 265 ? -1.749 -2.557 -24.367 1.00 63.34 265 THR A O 1
ATOM 1943 N N . GLY A 1 266 ? -3.069 -1.836 -26.039 1.00 61.62 266 GLY A N 1
ATOM 1944 C CA . GLY A 1 266 ? -4.340 -1.959 -25.307 1.00 61.62 266 GLY A CA 1
ATOM 1945 C C . GLY A 1 266 ? -4.645 -3.340 -24.707 1.00 61.62 266 GLY A C 1
ATOM 1946 O O . GLY A 1 266 ? -5.360 -3.421 -23.713 1.00 61.62 266 GLY A O 1
ATOM 1947 N N . THR A 1 267 ? -4.094 -4.424 -25.257 1.00 63.41 267 THR A N 1
ATOM 1948 C CA . THR A 1 267 ? -4.380 -5.805 -24.826 1.00 63.41 267 THR A CA 1
ATOM 1949 C C . THR A 1 267 ? -3.574 -6.239 -23.596 1.00 63.41 267 THR A C 1
ATOM 1951 O O . THR A 1 267 ? -4.161 -6.725 -22.629 1.00 63.41 267 THR A O 1
ATOM 1954 N N . GLY A 1 268 ? -2.257 -6.003 -23.570 1.00 61.62 268 GLY A N 1
ATOM 1955 C CA . GLY A 1 268 ? -1.394 -6.383 -22.437 1.00 61.62 268 GLY A CA 1
ATOM 1956 C C . GLY A 1 268 ? -1.648 -5.569 -21.160 1.00 61.62 268 GLY A C 1
ATOM 1957 O O . GLY A 1 268 ? -1.495 -6.080 -20.047 1.00 61.62 268 GLY A O 1
ATOM 1958 N N . LEU A 1 269 ? -2.118 -4.324 -21.300 1.00 65.38 269 LEU A N 1
ATOM 1959 C CA . LEU A 1 269 ? -2.448 -3.451 -20.169 1.00 65.38 269 LEU A CA 1
ATOM 1960 C C . LEU A 1 269 ? -3.682 -3.936 -19.398 1.00 65.38 269 LEU A C 1
ATOM 1962 O O . LEU A 1 269 ? -3.707 -3.896 -18.171 1.00 65.38 269 LEU A O 1
ATOM 1966 N N . LEU A 1 270 ? -4.719 -4.389 -20.106 1.00 69.06 270 LEU A N 1
ATOM 1967 C CA . LEU A 1 270 ? -5.969 -4.813 -19.474 1.00 69.06 270 LEU A CA 1
ATOM 1968 C C . LEU A 1 270 ? -5.779 -6.111 -18.686 1.00 69.06 270 LEU A C 1
ATOM 1970 O O . LEU A 1 270 ? -6.289 -6.227 -17.574 1.00 69.06 270 LEU A O 1
ATOM 1974 N N . TYR A 1 271 ? -5.006 -7.055 -19.228 1.00 67.50 271 TYR A N 1
ATOM 1975 C CA . TYR A 1 271 ? -4.705 -8.324 -18.564 1.00 67.50 271 TYR A CA 1
ATOM 1976 C C . TYR A 1 271 ? -3.882 -8.122 -17.284 1.00 67.50 271 TYR A C 1
ATOM 1978 O O . TYR A 1 271 ? -4.216 -8.650 -16.224 1.00 67.50 271 TYR A O 1
ATOM 1986 N N . THR A 1 272 ? -2.843 -7.290 -17.350 1.00 67.38 272 THR A N 1
ATOM 1987 C CA . THR A 1 272 ? -1.988 -6.990 -16.193 1.00 67.38 272 THR A CA 1
ATOM 1988 C C . THR A 1 272 ? -2.689 -6.151 -15.140 1.00 67.38 272 THR A C 1
ATOM 1990 O O . THR A 1 272 ? -2.568 -6.436 -13.948 1.00 67.38 272 THR A O 1
ATOM 1993 N N . ALA A 1 273 ? -3.472 -5.157 -15.560 1.00 71.19 273 ALA A N 1
ATOM 1994 C CA . ALA A 1 273 ? -4.325 -4.402 -14.656 1.00 71.19 273 ALA A CA 1
ATOM 1995 C C . ALA A 1 273 ? -5.320 -5.338 -13.959 1.00 71.19 273 ALA A C 1
ATOM 1997 O O . ALA A 1 273 ? -5.440 -5.290 -12.735 1.00 71.19 273 ALA A O 1
ATOM 1998 N N . ALA A 1 274 ? -5.981 -6.237 -14.695 1.00 76.25 274 ALA A N 1
ATOM 1999 C CA . ALA A 1 274 ? -6.898 -7.215 -14.116 1.00 76.25 274 ALA A CA 1
ATOM 2000 C C . ALA A 1 274 ? -6.204 -8.129 -13.094 1.00 76.25 274 ALA A C 1
ATOM 2002 O O . ALA A 1 274 ? -6.757 -8.358 -12.019 1.00 76.25 274 ALA A O 1
ATOM 2003 N N . LEU A 1 275 ? -4.980 -8.588 -13.370 1.00 72.50 275 LEU A N 1
ATOM 2004 C CA . LEU A 1 275 ? -4.181 -9.384 -12.432 1.00 72.50 275 LEU A CA 1
ATOM 2005 C C . LEU A 1 275 ? -3.835 -8.610 -11.155 1.00 72.50 275 LEU A C 1
ATOM 2007 O O . LEU A 1 275 ? -4.017 -9.120 -10.048 1.00 72.50 275 LEU A O 1
ATOM 2011 N N . VAL A 1 276 ? -3.381 -7.362 -11.279 1.00 73.69 276 VAL A N 1
ATOM 2012 C CA . VAL A 1 276 ? -3.010 -6.548 -10.115 1.00 73.69 276 VAL A CA 1
ATOM 2013 C C . VAL A 1 276 ? -4.238 -6.163 -9.296 1.00 73.69 276 VAL A C 1
ATOM 2015 O O . VAL A 1 276 ? -4.263 -6.411 -8.091 1.00 73.69 276 VAL A O 1
ATOM 2018 N N . PHE A 1 277 ? -5.288 -5.623 -9.917 1.00 79.50 277 PHE A N 1
ATOM 2019 C CA . PHE A 1 277 ? -6.526 -5.282 -9.210 1.00 79.50 277 PHE A CA 1
ATOM 2020 C C . PHE A 1 277 ? -7.215 -6.519 -8.634 1.00 79.50 277 PHE A C 1
ATOM 2022 O O . PHE A 1 277 ? -7.713 -6.468 -7.508 1.00 79.50 277 PHE A O 1
ATOM 2029 N N . GLY A 1 278 ? -7.176 -7.641 -9.354 1.00 81.62 278 GLY A N 1
ATOM 2030 C CA . GLY A 1 278 ? -7.637 -8.939 -8.877 1.00 81.62 278 GLY A CA 1
ATOM 2031 C C . GLY A 1 278 ? -6.873 -9.393 -7.636 1.00 81.62 278 GLY A C 1
ATOM 2032 O O . GLY A 1 278 ? -7.489 -9.720 -6.625 1.00 81.62 278 GLY A O 1
ATOM 2033 N N . SER A 1 279 ? -5.539 -9.333 -7.652 1.00 77.38 279 SER A N 1
ATOM 2034 C CA . SER A 1 279 ? -4.710 -9.714 -6.499 1.00 77.38 279 SER A CA 1
ATOM 2035 C C . SER A 1 279 ? -4.924 -8.805 -5.282 1.00 77.38 279 SER A C 1
ATOM 2037 O O . SER A 1 279 ? -5.006 -9.299 -4.158 1.00 77.38 279 SER A O 1
ATOM 2039 N N . ILE A 1 280 ? -5.116 -7.496 -5.487 1.00 82.38 280 ILE A N 1
ATOM 2040 C CA . ILE A 1 280 ? -5.485 -6.550 -4.423 1.00 82.38 280 ILE A CA 1
ATOM 2041 C C . ILE A 1 280 ? -6.855 -6.912 -3.840 1.00 82.38 280 ILE A C 1
ATOM 2043 O O . ILE A 1 280 ? -7.011 -6.942 -2.619 1.00 82.38 280 ILE A O 1
ATOM 2047 N N . ALA A 1 281 ? -7.843 -7.222 -4.683 1.00 84.75 281 ALA A N 1
ATOM 2048 C CA . ALA A 1 281 ? -9.171 -7.636 -4.237 1.00 84.75 281 ALA A CA 1
ATOM 2049 C C . ALA A 1 281 ? -9.124 -8.948 -3.435 1.00 84.75 281 ALA A C 1
ATOM 2051 O O . ALA A 1 281 ? -9.756 -9.045 -2.381 1.00 84.75 281 ALA A O 1
ATOM 2052 N N . VAL A 1 282 ? -8.326 -9.924 -3.877 1.00 82.62 282 VAL A N 1
ATOM 2053 C CA . VAL A 1 282 ? -8.081 -11.178 -3.147 1.00 82.62 282 VAL A CA 1
ATOM 2054 C C . VAL A 1 282 ? -7.397 -10.903 -1.805 1.00 82.62 282 VAL A C 1
ATOM 2056 O O . VAL A 1 282 ? -7.843 -11.419 -0.780 1.00 82.62 282 VAL A O 1
ATOM 2059 N N . GLY A 1 283 ? -6.375 -10.044 -1.770 1.00 79.56 283 GLY A N 1
ATOM 2060 C CA . GLY A 1 283 ? -5.695 -9.635 -0.536 1.00 79.56 283 GLY A CA 1
ATOM 2061 C C . GLY A 1 283 ? -6.635 -8.943 0.457 1.00 79.56 283 GLY A C 1
ATOM 2062 O O . GLY A 1 283 ? -6.656 -9.281 1.642 1.00 79.56 283 GLY A O 1
ATOM 2063 N N . LEU A 1 284 ? -7.485 -8.033 -0.025 1.00 82.62 284 LEU A N 1
ATOM 2064 C CA . LEU A 1 284 ? -8.541 -7.391 0.767 1.00 82.62 284 LEU A CA 1
ATOM 2065 C C . LEU A 1 284 ? -9.547 -8.414 1.313 1.00 82.62 284 LEU A C 1
ATOM 2067 O O . LEU A 1 284 ? -9.923 -8.345 2.488 1.00 82.62 284 LEU A O 1
ATOM 2071 N N . GLY A 1 285 ? -9.954 -9.376 0.482 1.00 81.25 285 GLY A N 1
ATOM 2072 C CA . GLY A 1 285 ? -10.832 -10.481 0.864 1.00 81.25 285 GLY A CA 1
ATOM 2073 C C . GLY A 1 285 ? -10.221 -11.366 1.949 1.00 81.25 285 GLY A C 1
ATOM 2074 O O . GLY A 1 285 ? -10.900 -11.704 2.919 1.00 81.25 285 GLY A O 1
ATOM 2075 N N . LEU A 1 286 ? -8.924 -11.667 1.852 1.00 79.75 286 LEU A N 1
ATOM 2076 C CA . LEU A 1 286 ? -8.186 -12.430 2.858 1.00 79.75 286 LEU A CA 1
ATOM 2077 C C . LEU A 1 286 ? -8.151 -11.711 4.207 1.00 79.75 286 LEU A C 1
ATOM 2079 O O . LEU A 1 286 ? -8.446 -12.320 5.236 1.00 79.75 286 LEU A O 1
ATOM 2083 N N . VAL A 1 287 ? -7.850 -10.409 4.220 1.00 74.44 287 VAL A N 1
ATOM 2084 C CA . VAL A 1 287 ? -7.880 -9.614 5.459 1.00 74.44 287 VAL A CA 1
ATOM 2085 C C . VAL A 1 287 ? -9.282 -9.626 6.060 1.00 74.44 287 VAL A C 1
ATOM 2087 O O . VAL A 1 287 ? -9.443 -9.807 7.268 1.00 74.44 287 VAL A O 1
ATOM 2090 N N . PHE A 1 288 ? -10.312 -9.459 5.229 1.00 79.44 288 PHE A N 1
ATOM 2091 C CA . PHE A 1 288 ? -11.696 -9.512 5.684 1.00 79.44 288 PHE A CA 1
ATOM 2092 C C . PHE A 1 288 ? -12.049 -10.876 6.294 1.00 79.44 288 PHE A C 1
ATOM 2094 O O . PHE A 1 288 ? -12.644 -10.918 7.371 1.00 79.44 288 PHE A O 1
ATOM 2101 N N . ALA A 1 289 ? -11.645 -11.978 5.658 1.00 78.31 289 ALA A N 1
ATOM 2102 C CA . ALA A 1 289 ? -11.858 -13.335 6.156 1.00 78.31 289 ALA A CA 1
ATOM 2103 C C . ALA A 1 289 ? -11.128 -13.582 7.487 1.00 78.31 289 ALA A C 1
ATOM 2105 O O . ALA A 1 289 ? -11.732 -14.092 8.432 1.00 78.31 289 ALA A O 1
ATOM 2106 N N . ALA A 1 290 ? -9.874 -13.139 7.615 1.00 70.56 290 ALA A N 1
ATOM 2107 C CA . ALA A 1 290 ? -9.104 -13.236 8.856 1.00 70.56 290 ALA A CA 1
ATOM 2108 C C . ALA A 1 290 ? -9.765 -12.460 10.011 1.00 70.56 290 ALA A C 1
ATOM 2110 O O . ALA A 1 290 ? -9.897 -12.972 11.125 1.00 70.56 290 ALA A O 1
ATOM 2111 N N . LEU A 1 291 ? -10.255 -11.246 9.736 1.00 67.62 291 LEU A N 1
ATOM 2112 C CA . LEU A 1 291 ? -11.024 -10.437 10.691 1.00 67.62 291 LEU A CA 1
ATOM 2113 C C . LEU A 1 291 ? -12.403 -11.037 11.005 1.00 67.62 291 LEU A C 1
ATOM 2115 O O . LEU A 1 291 ? -12.968 -10.808 12.080 1.00 67.62 291 LEU A O 1
ATOM 2119 N N . ALA A 1 292 ? -12.987 -11.782 10.067 1.00 72.06 292 ALA A N 1
ATOM 2120 C CA . ALA A 1 292 ? -14.235 -12.491 10.294 1.00 72.06 292 ALA A CA 1
ATOM 2121 C C . ALA A 1 292 ? -14.033 -13.695 11.224 1.00 72.06 292 ALA A C 1
ATOM 2123 O O . ALA A 1 292 ? -14.834 -13.872 12.147 1.00 72.06 292 ALA A O 1
ATOM 2124 N N . ALA A 1 293 ? -12.934 -14.433 11.047 1.00 69.31 293 ALA A N 1
ATOM 2125 C CA . ALA A 1 293 ? -12.551 -15.591 11.855 1.00 69.31 293 ALA A CA 1
ATOM 2126 C C . ALA A 1 293 ? -12.255 -15.248 13.328 1.00 69.31 293 ALA A C 1
ATOM 2128 O O . ALA A 1 293 ? -12.416 -16.092 14.205 1.00 69.31 293 ALA A O 1
ATOM 2129 N N . THR A 1 294 ? -11.917 -13.994 13.648 1.00 61.03 294 THR A N 1
ATOM 2130 C CA . THR A 1 294 ? -11.761 -13.533 15.044 1.00 61.03 294 THR A CA 1
ATOM 2131 C C . THR A 1 294 ? -13.091 -13.377 15.791 1.00 61.03 294 THR A C 1
ATOM 2133 O O . THR A 1 294 ? -13.131 -13.354 17.022 1.00 61.03 294 THR A O 1
ATOM 2136 N N . GLY A 1 295 ? -14.200 -13.249 15.056 1.00 59.38 295 GLY A N 1
ATOM 2137 C CA . GLY A 1 295 ? -15.549 -13.084 15.601 1.00 59.38 295 GLY A CA 1
ATOM 2138 C C . GLY A 1 295 ? -15.998 -14.187 16.574 1.00 59.38 295 GLY A C 1
ATOM 2139 O O . GLY A 1 295 ? -16.475 -13.830 17.655 1.00 59.38 295 GLY A O 1
ATOM 2140 N N . PRO A 1 296 ? -15.872 -15.484 16.229 1.00 57.56 296 PRO A N 1
ATOM 2141 C CA . PRO A 1 296 ? -16.262 -16.594 17.105 1.00 57.56 296 PRO A CA 1
ATOM 2142 C C . PRO A 1 296 ? -15.368 -16.763 18.347 1.00 57.56 296 PRO A C 1
ATOM 2144 O O . PRO A 1 296 ? -15.885 -17.039 19.428 1.00 57.56 296 PRO A O 1
ATOM 2147 N N . VAL A 1 297 ? -14.055 -16.511 18.252 1.00 56.81 297 VAL A N 1
ATOM 2148 C CA . VAL A 1 297 ? -13.129 -16.572 19.409 1.00 56.81 297 VAL A CA 1
ATOM 2149 C C . VAL A 1 297 ? -13.518 -15.550 20.486 1.00 56.81 297 VAL A C 1
ATOM 2151 O O . VAL A 1 297 ? -13.524 -15.845 21.681 1.00 56.81 297 VAL A O 1
ATOM 2154 N N . MET A 1 298 ? -13.937 -14.353 20.070 1.00 51.09 298 MET A N 1
ATOM 2155 C CA . MET A 1 298 ? -14.441 -13.328 20.985 1.00 51.09 298 MET A CA 1
ATOM 2156 C C . MET A 1 298 ? -15.765 -13.727 21.652 1.00 51.09 298 MET A C 1
ATOM 2158 O O . MET A 1 298 ? -16.002 -13.379 22.806 1.00 51.09 298 MET A O 1
ATOM 2162 N N . GLU A 1 299 ? -16.617 -14.473 20.953 1.00 57.47 299 GLU A N 1
ATOM 2163 C CA . GLU A 1 299 ? -17.875 -14.996 21.494 1.00 57.47 299 GLU A CA 1
ATOM 2164 C C . GLU A 1 299 ? -17.644 -16.068 22.564 1.00 57.47 299 GLU A C 1
ATOM 2166 O O . GLU A 1 299 ? -18.376 -16.104 23.551 1.00 57.47 299 GLU A O 1
ATOM 2171 N N . GLN A 1 300 ? -16.592 -16.880 22.424 1.00 57.28 300 GLN A N 1
ATOM 2172 C CA . GLN A 1 300 ? -16.188 -17.853 23.442 1.00 57.28 300 GLN A CA 1
ATOM 2173 C C . GLN A 1 300 ? -15.617 -17.184 24.700 1.00 57.28 300 GLN A C 1
ATOM 2175 O O . GLN A 1 300 ? -15.971 -17.570 25.813 1.00 57.28 300 GLN A O 1
ATOM 2180 N N . ILE A 1 301 ? -14.784 -16.149 24.553 1.00 54.59 301 ILE A N 1
ATOM 2181 C CA . ILE A 1 301 ? -14.194 -15.432 25.699 1.00 54.59 301 ILE A CA 1
ATOM 2182 C C . ILE A 1 301 ? -15.253 -14.585 26.421 1.00 54.59 301 ILE A C 1
ATOM 2184 O O . ILE A 1 301 ? -15.323 -14.582 27.645 1.00 54.59 301 ILE A O 1
ATOM 2188 N N . SER A 1 302 ? -16.146 -13.934 25.671 1.00 49.72 302 SER A N 1
ATOM 2189 C CA . SER A 1 302 ? -17.242 -13.103 26.194 1.00 49.72 302 SER A CA 1
ATOM 2190 C C . SER A 1 302 ? -18.348 -13.889 26.925 1.00 49.72 302 SER A C 1
ATOM 2192 O O . SER A 1 302 ? -19.262 -13.269 27.484 1.00 49.72 302 SER A O 1
ATOM 2194 N N . ARG A 1 303 ? -18.328 -15.225 26.873 1.00 51.50 303 ARG A N 1
ATOM 2195 C CA . ARG A 1 303 ? -19.262 -16.104 27.594 1.00 51.50 303 ARG A CA 1
ATOM 2196 C C . ARG A 1 303 ? -18.695 -16.635 28.911 1.00 51.50 303 ARG A C 1
ATOM 2198 O O . ARG A 1 303 ? -19.462 -17.210 29.677 1.00 51.50 303 ARG A O 1
ATOM 2205 N N . LYS A 1 304 ? -17.402 -16.443 29.205 1.00 48.38 304 LYS A N 1
ATOM 2206 C CA . LYS A 1 304 ? -16.855 -16.816 30.515 1.00 48.38 304 LYS A CA 1
ATOM 2207 C C . LYS A 1 304 ? -17.365 -15.829 31.578 1.00 48.38 304 LYS A C 1
ATOM 2209 O O . LYS A 1 304 ? -17.183 -14.624 31.394 1.00 48.38 304 LYS A O 1
ATOM 2214 N N . PRO A 1 305 ? -18.023 -16.301 32.653 1.00 43.72 305 PRO A N 1
ATOM 2215 C CA . PRO A 1 305 ? -18.418 -15.436 33.757 1.00 43.72 305 PRO A CA 1
ATOM 2216 C C . PRO A 1 305 ? -17.169 -14.825 34.400 1.00 43.72 305 PRO A C 1
ATOM 2218 O O . PRO A 1 305 ? -16.126 -15.474 34.496 1.00 43.72 305 PRO A O 1
ATOM 2221 N N . VAL A 1 306 ? -17.272 -13.559 34.804 1.00 47.91 306 VAL A N 1
ATOM 2222 C CA . VAL A 1 306 ? -16.222 -12.863 35.551 1.00 47.91 306 VAL A CA 1
ATOM 2223 C C . VAL A 1 306 ? -16.029 -13.612 36.870 1.00 47.91 306 VAL A C 1
ATOM 2225 O O . VAL A 1 306 ? -16.943 -13.647 37.690 1.00 47.91 306 VAL A O 1
ATOM 2228 N N . SER A 1 307 ? -14.862 -14.230 37.064 1.00 44.97 307 SER A N 1
ATOM 2229 C CA . SER A 1 307 ? -14.443 -14.666 38.395 1.00 44.97 307 SER A CA 1
ATOM 2230 C C . SER A 1 307 ? -14.208 -13.402 39.208 1.00 44.97 307 SER A C 1
ATOM 2232 O O . SER A 1 307 ? -13.258 -12.671 38.936 1.00 44.97 307 SER A O 1
ATOM 2234 N N . ALA A 1 308 ? -15.106 -13.119 40.147 1.00 40.22 308 ALA A N 1
ATOM 2235 C CA . ALA A 1 308 ? -14.863 -12.123 41.174 1.00 40.22 308 ALA A CA 1
ATOM 2236 C C . ALA A 1 308 ? -13.662 -12.597 42.005 1.00 40.22 308 ALA A C 1
ATOM 2238 O O . ALA A 1 308 ? -13.736 -13.646 42.645 1.00 40.22 308 ALA A O 1
ATOM 2239 N N . VAL A 1 309 ? -12.557 -11.860 41.931 1.00 35.22 309 VAL A N 1
ATOM 2240 C CA . VAL A 1 309 ? -11.480 -11.869 42.925 1.00 35.22 309 VAL A CA 1
ATOM 2241 C C . VAL A 1 309 ? -11.213 -10.421 43.282 1.00 35.22 309 VAL A C 1
ATOM 2243 O O . VAL A 1 309 ? -11.120 -9.610 42.330 1.00 35.22 309 VAL A O 1
#

Secondary structure (DSSP, 8-state):
-HHHHHHHHHHHHHHHHHHHHHHHHHHH-HHHHHHT-------HHHHHHHHHHHHHHHHHHHHHHHHHHHHTTT--S-HHHHHHHHHHHHHHHHHHHHHHHHHHHHHHHHHHHHHHHHH--SHHHHHHHHHHHH-HHHHHHHHHHHHHHHHHHHHHHHHHHHHHTSTTS-TTSHHHHHHHHHHHHHHHHHHHHHHHHHHHHHHHHHHHHHHTHHHHHHHHHTT--HHHHHHHHHHHHHHHHHHHHHHHHHHHHHHHHHHHGGG--HHHHHHHHHHHHHHHHHHHHHHHHHHHHHHHHHHHHTTS-----

Sequence (309 aa):
MPIVLACGLVCLIIAATSSLFGLSKVTISPLGVRTRSDKPSLGKRTLILGGVLLVVGFIGAIASQVIMNLAADSMGANGFVLVLVIAIMFGLPILLTMLAVDLIGGFVVGLYARIRVRTARTPATLLAYRSILESPRTAWRQVSGVAMTTFIAAFMGPILGMVNSASGVDEGSAESYLIGDMLQGLVLVLFLSYLLVALSALLNQSAAIYERGSLYSSLRMMGTEAAVLKRSRRIVVFGPLLLVSCMSAAVALPLFVLMLGSALTGTGLLYTAALVFGSIAVGLGLVFAALAATGPVMEQISRKPVSAV

Mean predicted aligned error: 10.47 Å

Organism: NCBI:txid172042

pLDDT: mean 78.77, std 12.51, range [35.22, 93.81]